Protein AF-A0A3C0FK14-F1 (afdb_monomer)

Secondary structure (DSSP, 8-state):
--SS----SHHHHHHHTTT--TTT-EEEE--STTHHHHHHHHHHHHHHTT--GGG-EEEE----HHIIIII----S-HHHHHHHHHHHHHHHHHH-TTEES-EEE-HHHHHTT--HHHHHHHHHHHHHHHHHHHHHTT-S-GGGHHHHHTT-EEEEEE-S-HHHHHHHHHHHHHHHHHIIIIIT----TTTT---EEEEE--

Nearest PDB structures (foldseek):
  6oxd-assembly1_A  TM=9.664E-01  e=2.788E-15  Mycobacterium tuberculosis
  4r3u-assembly2_B-3  TM=9.678E-01  e=8.050E-15  Aquincola tertiaricarbonis
  2req-assembly2_C  TM=9.388E-01  e=3.486E-15  Propionibacterium freudenreichii subsp. shermanii
  2xiq-assembly1_A  TM=9.680E-01  e=1.406E-14  Homo sapiens
  8dyl-assembly1_B  TM=9.651E-01  e=1.572E-14  Homo sapiens

Solvent-accessible surface area (backbone atoms only — not comparable to full-atom values): 11005 Å² total; per-residue (Å²): 97,91,91,49,86,73,70,89,50,59,68,44,50,41,62,75,45,60,96,53,65,54,61,80,39,75,48,76,41,97,35,36,64,59,27,68,58,53,51,50,38,53,50,54,42,31,48,74,72,70,35,58,56,63,54,31,32,31,33,33,26,36,44,56,73,52,19,80,75,54,72,68,64,64,83,66,62,71,68,67,46,52,49,51,45,30,51,40,39,43,47,26,58,75,53,19,63,54,35,19,49,29,28,41,53,26,34,55,38,40,77,67,67,40,50,72,66,52,26,52,50,54,35,54,49,50,52,47,57,49,50,51,48,36,59,75,62,63,72,50,58,77,93,51,45,50,61,55,54,46,28,49,34,34,31,37,60,39,61,89,53,58,70,61,44,53,50,44,56,52,49,51,41,55,49,42,35,48,48,35,37,71,76,65,62,44,80,58,65,79,36,35,54,72,46,69,50,77,45,70,69,129

Mean predicted aligned error: 2.92 Å

pLDDT: mean 95.89, std 4.61, range [58.53, 98.75]

Structure (mmCIF, N/CA/C/O backbone):
data_AF-A0A3C0FK14-F1
#
_entry.id   AF-A0A3C0FK14-F1
#
loop_
_atom_site.group_PDB
_atom_site.id
_atom_site.type_symbol
_atom_site.label_atom_id
_atom_site.label_alt_id
_atom_site.label_comp_id
_atom_site.label_asym_id
_atom_site.label_entity_id
_atom_site.label_seq_id
_atom_site.pdbx_PDB_ins_code
_atom_site.Cartn_x
_atom_site.Cartn_y
_atom_site.Cartn_z
_atom_site.occupancy
_atom_site.B_iso_or_equiv
_atom_site.auth_seq_id
_atom_site.auth_comp_id
_atom_site.auth_asym_id
_atom_site.auth_atom_id
_atom_site.pdbx_PDB_model_num
ATOM 1 N N . GLY A 1 1 ? 12.270 14.047 12.671 1.00 70.06 1 GLY A N 1
ATOM 2 C CA . GLY A 1 1 ? 12.798 15.417 12.818 1.00 70.06 1 GLY A CA 1
ATOM 3 C C . GLY A 1 1 ? 13.343 16.016 11.528 1.00 70.06 1 GLY A C 1
ATOM 4 O O . GLY A 1 1 ? 12.948 17.118 11.199 1.00 70.06 1 GLY A O 1
ATOM 5 N N . LYS A 1 2 ? 14.270 15.354 10.813 1.00 89.00 2 LYS A N 1
ATOM 6 C CA . LYS A 1 2 ? 14.946 15.947 9.633 1.00 89.00 2 LYS A CA 1
ATOM 7 C C . LYS A 1 2 ? 14.239 15.719 8.291 1.00 89.00 2 LYS A C 1
ATOM 9 O O . LYS A 1 2 ? 14.244 16.599 7.449 1.00 89.00 2 LYS A O 1
ATOM 14 N N . VAL A 1 3 ? 13.651 14.537 8.104 1.00 90.19 3 VAL A N 1
ATOM 15 C CA . VAL A 1 3 ? 13.009 14.100 6.843 1.00 90.19 3 VAL A CA 1
ATOM 16 C C . VAL A 1 3 ? 11.531 13.738 7.042 1.00 90.19 3 VAL A C 1
ATOM 18 O O . VAL A 1 3 ? 10.946 12.999 6.260 1.00 90.19 3 VAL A O 1
ATOM 21 N N . GLY A 1 4 ? 10.940 14.204 8.145 1.00 93.62 4 GLY A N 1
ATOM 22 C CA . GLY A 1 4 ? 9.573 13.881 8.550 1.00 93.62 4 GLY A CA 1
ATOM 23 C C . GLY A 1 4 ? 9.338 14.075 10.047 1.00 93.62 4 GLY A C 1
ATOM 24 O O . GLY A 1 4 ? 10.277 14.347 10.811 1.00 93.62 4 GLY A O 1
ATOM 25 N N . VAL A 1 5 ? 8.085 13.918 10.468 1.00 95.50 5 VAL A N 1
ATOM 26 C CA . VAL A 1 5 ? 7.649 14.047 11.867 1.00 95.50 5 VAL A CA 1
ATOM 27 C C . VAL A 1 5 ? 8.144 12.841 12.682 1.00 95.50 5 VAL A C 1
ATOM 29 O O . VAL A 1 5 ? 7.971 11.706 12.241 1.00 95.50 5 VAL A O 1
ATOM 32 N N . PRO A 1 6 ? 8.809 13.038 13.837 1.00 95.75 6 PRO A N 1
ATOM 33 C CA . PRO A 1 6 ? 9.133 11.935 14.739 1.00 95.75 6 PRO A CA 1
ATOM 34 C C . PRO A 1 6 ? 7.873 11.477 15.490 1.00 95.75 6 PRO A C 1
ATOM 36 O O . PRO A 1 6 ? 7.194 12.298 16.095 1.00 95.75 6 PRO A O 1
ATOM 39 N N . VAL A 1 7 ? 7.582 10.176 15.468 1.00 97.75 7 VAL A N 1
ATOM 40 C CA . VAL A 1 7 ? 6.500 9.560 16.251 1.00 97.75 7 VAL A CA 1
ATOM 41 C C . VAL A 1 7 ? 7.084 8.359 16.985 1.00 97.75 7 VAL A C 1
ATOM 43 O O . VAL A 1 7 ? 7.469 7.379 16.350 1.00 97.75 7 VAL A O 1
ATOM 46 N N . SER A 1 8 ? 7.188 8.459 18.308 1.00 96.62 8 SER A N 1
ATOM 47 C CA . SER A 1 8 ? 7.854 7.481 19.181 1.00 96.62 8 SER A CA 1
ATOM 48 C C . SER A 1 8 ? 6.868 6.735 20.081 1.00 96.62 8 SER A C 1
ATOM 50 O O . SER A 1 8 ? 7.137 5.614 20.504 1.00 96.62 8 SER A O 1
ATOM 52 N N . HIS A 1 9 ? 5.719 7.342 20.376 1.00 97.75 9 HIS A N 1
ATOM 53 C CA . HIS A 1 9 ? 4.666 6.766 21.212 1.00 97.75 9 HIS A CA 1
ATOM 54 C C . HIS A 1 9 ? 3.300 7.399 20.913 1.00 97.75 9 HIS A C 1
ATOM 56 O O . HIS A 1 9 ? 3.195 8.369 20.161 1.00 97.75 9 HIS A O 1
ATOM 62 N N . LEU A 1 10 ? 2.244 6.912 21.575 1.00 98.44 10 LEU A N 1
ATOM 63 C CA . LEU A 1 10 ? 0.875 7.407 21.397 1.00 98.44 10 LEU A CA 1
ATOM 64 C C . LEU A 1 10 ? 0.736 8.925 21.604 1.00 98.44 10 LEU A C 1
ATOM 66 O O . LEU A 1 10 ? 0.029 9.563 20.837 1.00 98.44 10 LEU A O 1
ATOM 70 N N . GLY A 1 11 ? 1.436 9.515 22.581 1.00 98.50 11 GLY A N 1
ATOM 71 C CA . GLY A 1 11 ? 1.394 10.965 22.828 1.00 98.50 11 GLY A CA 1
ATOM 72 C C . GLY A 1 11 ? 1.833 11.829 21.635 1.00 98.50 11 GLY A C 1
ATOM 73 O O . GLY A 1 11 ? 1.242 12.881 21.401 1.00 98.50 11 GLY A O 1
ATOM 74 N N . ASP A 1 12 ? 2.789 11.362 20.824 1.00 98.38 12 ASP A N 1
ATOM 75 C CA . ASP A 1 12 ? 3.227 12.079 19.621 1.00 98.38 12 ASP A CA 1
ATOM 76 C C . ASP A 1 12 ? 2.140 12.014 18.548 1.00 98.38 12 ASP A C 1
ATOM 78 O O . ASP A 1 12 ? 1.834 13.014 17.907 1.00 98.38 12 ASP A O 1
ATOM 82 N N . MET A 1 13 ? 1.504 10.846 18.397 1.00 98.44 13 MET A N 1
ATOM 83 C CA . MET A 1 13 ? 0.387 10.668 17.470 1.00 98.44 13 MET A CA 1
ATOM 84 C C . MET A 1 13 ? -0.832 11.500 17.891 1.00 98.44 13 MET A C 1
ATOM 86 O O . MET A 1 13 ? -1.488 12.097 17.045 1.00 98.44 13 MET A O 1
ATOM 90 N N . MET A 1 14 ? -1.115 11.578 19.197 1.00 98.31 14 MET A N 1
ATOM 91 C CA . MET A 1 14 ? -2.167 12.442 19.739 1.00 98.31 14 MET A CA 1
ATOM 92 C C . MET A 1 14 ? -1.878 13.912 19.441 1.00 98.31 14 MET A C 1
ATOM 94 O O . MET A 1 14 ? -2.775 14.619 19.006 1.00 98.31 14 MET A O 1
ATOM 98 N N . THR A 1 15 ? -0.630 14.351 19.623 1.00 98.25 15 THR A N 1
ATOM 99 C CA . THR A 1 15 ? -0.213 15.727 19.314 1.00 98.25 15 THR A CA 1
ATOM 100 C C . THR A 1 15 ? -0.334 16.023 17.818 1.00 98.25 15 THR A C 1
ATOM 102 O O . THR A 1 15 ? -0.794 17.094 17.439 1.00 98.25 15 THR A O 1
ATOM 105 N N . LEU A 1 16 ? 0.039 15.069 16.956 1.00 97.62 16 LEU A N 1
ATOM 106 C CA . LEU A 1 16 ? -0.045 15.216 15.501 1.00 97.62 16 LEU A CA 1
ATOM 107 C C . LEU A 1 16 ? -1.486 15.406 15.002 1.00 97.62 16 LEU A C 1
ATOM 109 O O . LEU A 1 16 ? -1.696 16.115 14.021 1.00 97.62 16 LEU A O 1
ATOM 113 N N . PHE A 1 17 ? -2.457 14.772 15.662 1.00 97.62 17 PHE A N 1
ATOM 114 C CA . PHE A 1 17 ? -3.871 14.795 15.276 1.00 97.62 17 PHE A CA 1
ATOM 115 C C . PHE A 1 17 ? -4.762 15.599 16.232 1.00 97.62 17 PHE A C 1
ATOM 117 O O . PHE A 1 17 ? -5.987 15.463 16.192 1.00 97.62 17 PHE A O 1
ATOM 124 N N . ASP A 1 18 ? -4.174 16.446 17.079 1.00 97.69 18 ASP A N 1
ATOM 125 C CA . ASP A 1 18 ? -4.941 17.327 17.956 1.00 97.69 18 ASP A CA 1
ATOM 126 C C . ASP A 1 18 ? -5.788 18.306 17.127 1.00 97.69 18 ASP A C 1
ATOM 128 O O . ASP A 1 18 ? -5.315 18.918 16.169 1.00 97.69 18 ASP A O 1
ATOM 132 N N . GLY A 1 19 ? -7.077 18.399 17.454 1.00 96.12 19 GLY A N 1
ATOM 133 C CA . GLY A 1 19 ? -8.055 19.190 16.700 1.00 96.12 19 GLY A CA 1
ATOM 134 C C . GLY A 1 19 ? -8.399 18.679 15.290 1.00 96.12 19 GLY A C 1
ATOM 135 O O . GLY A 1 19 ? -9.186 19.331 14.603 1.00 96.12 19 GLY A O 1
ATOM 136 N N . ILE A 1 20 ? -7.863 17.535 14.844 1.00 97.06 20 ILE A N 1
ATOM 137 C CA . ILE A 1 20 ? -8.164 16.955 13.526 1.00 97.06 20 ILE A CA 1
ATOM 138 C C . ILE A 1 20 ? -9.210 15.835 13.675 1.00 97.06 20 ILE A C 1
ATOM 140 O O . ILE A 1 20 ? -8.912 14.818 14.307 1.00 97.06 20 ILE A O 1
ATOM 144 N N . PRO A 1 21 ? -10.413 15.971 13.079 1.00 95.38 21 PRO A N 1
ATOM 145 C CA . PRO A 1 21 ? -11.475 14.971 13.190 1.00 95.38 21 PRO A CA 1
ATOM 146 C C . PRO A 1 21 ? -11.206 13.763 12.277 1.00 95.38 21 PRO A C 1
ATOM 148 O O . PRO A 1 21 ? -11.471 13.805 11.074 1.00 95.38 21 PRO A O 1
ATOM 151 N N . LEU A 1 22 ? -10.662 12.676 12.835 1.00 96.50 22 LEU A N 1
ATOM 152 C CA . LEU A 1 22 ? -10.204 11.513 12.057 1.00 96.50 22 LEU A CA 1
ATOM 153 C C . LEU A 1 22 ? -11.317 10.746 11.322 1.00 96.50 22 LEU A C 1
ATOM 155 O O . LEU A 1 22 ? -11.034 10.046 10.350 1.00 96.50 22 LEU A O 1
ATOM 159 N N . ASP A 1 23 ? -12.574 10.889 11.738 1.00 94.38 23 ASP A N 1
ATOM 160 C CA . ASP A 1 23 ? -13.747 10.308 11.076 1.00 94.38 23 ASP A CA 1
ATOM 161 C C . ASP A 1 23 ? -14.094 10.979 9.732 1.00 94.38 23 ASP A C 1
ATOM 163 O O . ASP A 1 23 ? -14.776 10.381 8.896 1.00 94.38 23 ASP A O 1
ATOM 167 N N . GLN A 1 24 ? -13.596 12.197 9.510 1.00 94.94 24 GLN A N 1
ATOM 168 C CA . GLN A 1 24 ? -13.804 12.991 8.295 1.00 94.94 24 GLN A CA 1
ATOM 169 C C . GLN A 1 24 ? -12.578 13.007 7.375 1.00 94.94 24 GLN A C 1
ATOM 171 O O . GLN A 1 24 ? -12.648 13.523 6.258 1.00 94.94 24 GLN A O 1
ATOM 176 N N . MET A 1 25 ? -11.450 12.455 7.826 1.00 94.50 25 MET A N 1
ATOM 177 C CA . MET A 1 25 ? -10.190 12.493 7.091 1.00 94.50 25 MET A CA 1
ATOM 178 C C . MET A 1 25 ? -9.979 11.256 6.216 1.00 94.50 25 MET A C 1
ATOM 180 O O . MET A 1 25 ? -10.418 10.148 6.523 1.00 94.50 25 MET A O 1
ATOM 184 N N . ASN A 1 26 ? -9.235 11.459 5.128 1.00 95.75 26 ASN A N 1
ATOM 185 C CA . ASN A 1 26 ? -8.622 10.389 4.350 1.00 95.75 26 ASN A CA 1
ATOM 186 C C . ASN A 1 26 ? -7.100 10.478 4.513 1.00 95.75 26 ASN A C 1
ATOM 188 O O . ASN A 1 26 ? -6.432 11.246 3.818 1.00 95.75 26 ASN A O 1
ATOM 192 N N . THR A 1 27 ? -6.565 9.732 5.476 1.00 96.62 27 THR A N 1
ATOM 193 C CA . THR A 1 27 ? -5.170 9.878 5.909 1.00 96.62 27 THR A CA 1
ATOM 194 C C . THR A 1 27 ? -4.241 8.985 5.096 1.00 96.62 27 THR A C 1
ATOM 196 O O . THR A 1 27 ? -4.403 7.769 5.068 1.00 96.62 27 THR A O 1
ATOM 199 N N . SER A 1 28 ? -3.208 9.563 4.487 1.00 96.50 28 SER A N 1
ATOM 200 C CA . SER A 1 28 ? -2.135 8.803 3.836 1.00 96.50 28 SER A CA 1
ATOM 201 C C . SER A 1 28 ? -0.880 8.799 4.707 1.00 96.50 28 SER A C 1
ATOM 203 O O . SER A 1 28 ? -0.390 9.858 5.095 1.00 96.50 28 SER A O 1
ATOM 205 N N . MET A 1 29 ? -0.344 7.615 5.005 1.00 97.00 29 MET A N 1
ATOM 206 C CA . MET A 1 29 ? 0.908 7.438 5.738 1.00 97.00 29 MET A CA 1
ATOM 207 C C . MET A 1 29 ? 1.957 6.774 4.842 1.00 97.00 29 MET A C 1
ATOM 209 O O . MET A 1 29 ? 1.902 5.569 4.573 1.00 97.00 29 MET A O 1
ATOM 213 N N . THR A 1 30 ? 2.959 7.554 4.421 1.00 95.56 30 THR A N 1
ATOM 214 C CA . THR A 1 30 ? 4.164 7.074 3.718 1.00 95.56 30 THR A CA 1
ATOM 215 C C . THR A 1 30 ? 5.088 6.349 4.698 1.00 95.56 30 THR A C 1
ATOM 217 O O . THR A 1 30 ? 6.156 6.835 5.070 1.00 95.56 30 THR A O 1
ATOM 220 N N . ILE A 1 31 ? 4.643 5.184 5.163 1.00 96.62 31 ILE A N 1
ATOM 221 C CA . ILE A 1 31 ? 5.332 4.370 6.157 1.00 96.62 31 ILE A CA 1
ATOM 222 C C . ILE A 1 31 ? 5.366 2.905 5.716 1.00 96.62 31 ILE A C 1
ATOM 224 O O . ILE A 1 31 ? 4.375 2.390 5.200 1.00 96.62 31 ILE A O 1
ATOM 228 N N . ASN A 1 32 ? 6.516 2.251 5.904 1.00 97.31 32 ASN A N 1
ATOM 229 C CA . ASN A 1 32 ? 6.758 0.873 5.473 1.00 97.31 32 ASN A CA 1
ATOM 230 C C . ASN A 1 32 ? 7.091 -0.022 6.671 1.00 97.31 32 ASN A C 1
ATOM 232 O O . ASN A 1 32 ? 6.170 -0.539 7.288 1.00 97.31 32 ASN A O 1
ATOM 236 N N . ALA A 1 33 ? 8.360 -0.192 7.062 1.00 96.69 33 ALA A N 1
ATOM 237 C CA . ALA A 1 33 ? 8.723 -1.168 8.103 1.00 96.69 33 ALA A CA 1
ATOM 238 C C . ALA A 1 33 ? 7.959 -1.037 9.439 1.00 96.69 33 ALA A C 1
ATOM 240 O O . ALA A 1 33 ? 7.555 -2.067 9.976 1.00 96.69 33 ALA A O 1
ATOM 241 N N . PRO A 1 34 ? 7.669 0.175 9.954 1.00 96.94 34 PRO A N 1
ATOM 242 C CA . PRO A 1 34 ? 6.847 0.334 11.150 1.00 96.94 34 PRO A CA 1
ATOM 243 C C . PRO A 1 34 ? 5.357 0.595 10.843 1.00 96.94 34 PRO A C 1
ATOM 245 O O . PRO A 1 34 ? 4.650 1.123 11.698 1.00 96.94 34 PRO A O 1
ATOM 248 N N . ALA A 1 35 ? 4.852 0.259 9.648 1.00 97.88 35 ALA A N 1
ATOM 249 C CA . ALA A 1 35 ? 3.480 0.572 9.233 1.00 97.88 35 ALA A CA 1
ATOM 250 C C . ALA A 1 35 ? 2.419 -0.019 10.164 1.00 97.88 35 ALA A C 1
ATOM 252 O O . ALA A 1 35 ? 1.520 0.705 10.581 1.00 97.88 35 ALA A O 1
ATOM 253 N N . ALA A 1 36 ? 2.552 -1.295 10.542 1.00 97.75 36 ALA A N 1
ATOM 254 C CA . ALA A 1 36 ? 1.631 -1.940 11.479 1.00 97.75 36 ALA A CA 1
ATOM 255 C C . ALA A 1 36 ? 1.573 -1.195 12.825 1.00 97.75 36 ALA A C 1
ATOM 257 O O . ALA A 1 36 ? 0.498 -0.961 13.378 1.00 97.75 36 ALA A O 1
ATOM 258 N N . TRP A 1 37 ? 2.732 -0.758 13.321 1.00 98.00 37 TRP A N 1
ATOM 259 C CA . TRP A 1 37 ? 2.827 -0.019 14.573 1.00 98.00 37 TRP A CA 1
ATOM 260 C C . TRP A 1 37 ? 2.230 1.389 14.461 1.00 98.00 37 TRP A C 1
ATOM 262 O O . TRP A 1 37 ? 1.385 1.744 15.281 1.00 98.00 37 TRP A O 1
ATOM 272 N N . LEU A 1 38 ? 2.571 2.171 13.430 1.00 98.38 38 LEU A N 1
ATOM 273 C CA . LEU A 1 38 ? 1.989 3.510 13.267 1.00 98.38 38 LEU A CA 1
ATOM 274 C C . LEU A 1 38 ? 0.486 3.470 12.996 1.00 98.38 38 LEU A C 1
ATOM 276 O O . LEU A 1 38 ? -0.236 4.318 13.517 1.00 98.38 38 LEU A O 1
ATOM 280 N N . LEU A 1 39 ? -0.005 2.469 12.262 1.00 98.56 39 LEU A N 1
ATOM 281 C CA . LEU A 1 39 ? -1.440 2.260 12.098 1.00 98.56 39 LEU A CA 1
ATOM 282 C C . LEU A 1 39 ? -2.122 1.956 13.438 1.00 98.56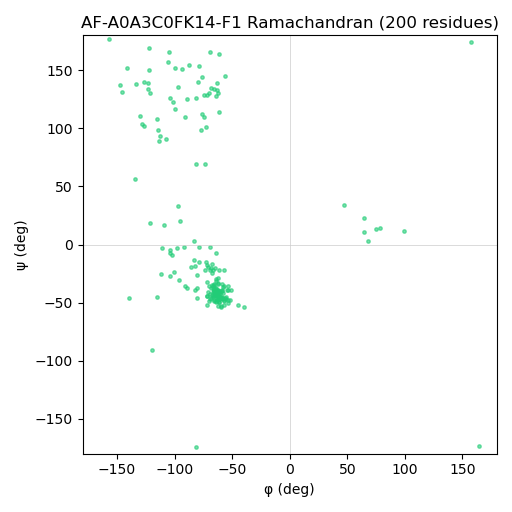 39 LEU A C 1
ATOM 284 O O . LEU A 1 39 ? -3.187 2.505 13.709 1.00 98.56 39 LEU A O 1
ATOM 288 N N . SER A 1 40 ? -1.495 1.158 14.310 1.00 98.50 40 SER A N 1
ATOM 289 C CA . SER A 1 40 ? -2.030 0.890 15.652 1.00 98.50 40 SER A CA 1
ATOM 290 C C . SER A 1 40 ? -2.125 2.159 16.510 1.00 98.50 40 SER A C 1
ATOM 292 O O . SER A 1 40 ? -3.134 2.374 17.179 1.00 98.50 40 SER A O 1
ATOM 294 N N . LEU A 1 41 ? -1.123 3.045 16.434 1.00 98.69 41 LEU A N 1
ATOM 295 C CA . LEU A 1 41 ? -1.150 4.331 17.133 1.00 98.69 41 LEU A CA 1
ATOM 296 C C . LEU A 1 41 ? -2.228 5.254 16.559 1.00 98.69 41 LEU A C 1
ATOM 298 O O . LEU A 1 41 ? -2.959 5.874 17.325 1.00 98.69 41 LEU A O 1
ATOM 302 N N . TYR A 1 42 ? -2.349 5.324 15.231 1.00 98.50 42 TYR A N 1
ATOM 303 C CA . TYR A 1 42 ? -3.374 6.119 14.553 1.00 98.50 42 TYR A CA 1
ATOM 304 C C . TYR A 1 42 ? -4.786 5.687 14.975 1.00 98.50 42 TYR A C 1
ATOM 306 O O . TYR A 1 42 ? -5.611 6.522 15.342 1.00 98.50 42 TYR A O 1
ATOM 314 N N . ILE A 1 43 ? -5.043 4.376 15.008 1.00 98.50 43 ILE A N 1
ATOM 315 C CA . ILE A 1 43 ? -6.324 3.819 15.458 1.00 98.50 43 ILE A CA 1
ATOM 316 C C . ILE A 1 43 ? -6.575 4.137 16.935 1.00 98.50 43 ILE A C 1
ATOM 318 O O . ILE A 1 43 ? -7.673 4.559 17.280 1.00 98.50 43 ILE A O 1
ATOM 322 N N . ALA A 1 44 ? -5.569 4.007 17.804 1.00 98.44 44 ALA A N 1
ATOM 323 C CA . ALA A 1 44 ? -5.720 4.336 19.221 1.00 98.44 44 ALA A CA 1
ATOM 324 C C . ALA A 1 44 ? -6.051 5.825 19.454 1.00 98.44 44 ALA A C 1
ATOM 326 O O . ALA A 1 44 ? -6.794 6.156 20.379 1.00 98.44 44 ALA A O 1
ATOM 327 N N . VAL A 1 45 ? -5.531 6.734 18.617 1.00 98.44 45 VAL A N 1
ATOM 328 C CA . VAL A 1 45 ? -5.922 8.154 18.650 1.00 98.44 45 VAL A CA 1
ATOM 329 C C . VAL A 1 45 ? -7.366 8.335 18.197 1.00 98.44 45 VAL A C 1
ATOM 331 O O . VAL A 1 45 ? -8.124 9.012 18.887 1.00 98.44 45 VAL A O 1
ATOM 334 N N . ALA A 1 46 ? -7.772 7.693 17.101 1.00 98.06 46 ALA A N 1
ATOM 335 C CA . ALA A 1 46 ? -9.155 7.732 16.632 1.00 98.06 46 ALA A CA 1
ATOM 336 C C . ALA A 1 46 ? -10.143 7.258 17.709 1.00 98.06 46 ALA A C 1
ATOM 338 O O . ALA A 1 46 ? -11.125 7.941 17.992 1.00 98.06 46 ALA A O 1
ATOM 339 N N . GLU A 1 47 ? -9.850 6.145 18.379 1.00 97.94 47 GLU A N 1
ATOM 340 C CA . GLU A 1 47 ? -10.677 5.636 19.477 1.00 97.94 47 GLU A CA 1
ATOM 341 C C . GLU A 1 47 ? -10.761 6.622 20.646 1.00 97.94 47 GLU A C 1
ATOM 343 O O . GLU A 1 47 ? -11.843 6.841 21.190 1.00 97.94 47 GLU A O 1
ATOM 348 N N . LYS A 1 48 ? -9.646 7.274 21.007 1.00 97.69 48 LYS A N 1
ATOM 349 C CA . LYS A 1 48 ? -9.628 8.327 22.037 1.00 97.69 48 LYS A CA 1
ATOM 350 C C . LYS A 1 48 ? -10.445 9.560 21.652 1.00 97.69 48 LYS A C 1
ATOM 352 O O . LYS A 1 48 ? -10.986 10.208 22.541 1.00 97.69 48 LYS A O 1
ATOM 357 N N . GLN A 1 49 ? -10.552 9.866 20.360 1.00 96.44 49 GLN A N 1
ATOM 358 C CA . GLN A 1 49 ? -11.431 1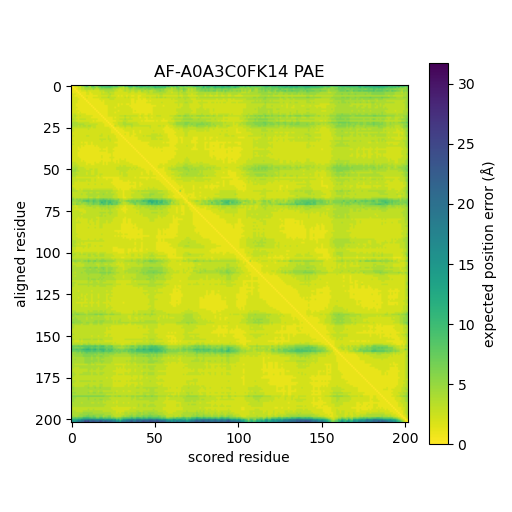0.914 19.833 1.00 96.44 49 GLN A CA 1
ATOM 359 C C . GLN A 1 49 ? -12.905 10.468 19.735 1.00 96.44 49 GLN A C 1
ATOM 361 O O . GLN A 1 49 ? -13.752 11.257 19.330 1.00 96.44 49 GLN A O 1
ATOM 366 N N . GLY A 1 50 ? -13.233 9.216 20.079 1.00 96.81 50 GLY A N 1
ATOM 367 C CA . GLY A 1 50 ? -14.582 8.658 19.935 1.00 96.81 50 GLY A CA 1
ATOM 368 C C . GLY A 1 50 ? -14.933 8.232 18.504 1.00 96.81 50 GLY A C 1
ATOM 369 O O . GLY A 1 50 ? -16.099 7.982 18.206 1.00 96.81 50 GLY A O 1
ATOM 370 N N . THR A 1 51 ? -13.943 8.133 17.613 1.00 96.62 51 THR A N 1
ATOM 371 C CA . THR A 1 51 ? -14.129 7.697 16.225 1.00 96.62 51 THR A CA 1
ATOM 372 C C . THR A 1 51 ? -14.180 6.173 16.139 1.00 96.62 51 THR A C 1
ATOM 374 O O . THR A 1 51 ? -13.265 5.474 16.578 1.00 96.62 51 THR A O 1
ATOM 377 N N . ALA A 1 52 ? -15.235 5.636 15.525 1.00 96.50 52 ALA A N 1
ATOM 378 C CA . ALA A 1 52 ? -15.348 4.206 15.264 1.00 96.50 52 ALA A CA 1
ATOM 379 C C . ALA A 1 52 ? -14.324 3.753 14.209 1.00 96.50 52 ALA A C 1
ATOM 381 O O . ALA A 1 52 ? -14.225 4.350 13.141 1.00 96.50 52 ALA A O 1
ATOM 382 N N . ARG A 1 53 ? -13.627 2.632 14.437 1.00 97.25 53 ARG A N 1
ATOM 383 C CA . ARG A 1 53 ? -12.634 2.094 13.480 1.00 97.25 53 ARG A CA 1
ATOM 384 C C . ARG A 1 53 ? -13.181 1.952 12.057 1.00 97.25 53 ARG A C 1
ATOM 386 O O . ARG A 1 53 ? -12.504 2.290 11.093 1.00 97.25 53 ARG A O 1
ATOM 393 N N . ALA A 1 54 ? -14.437 1.526 11.927 1.00 96.94 54 ALA A N 1
ATOM 394 C CA . ALA A 1 54 ? -15.086 1.318 10.636 1.00 96.94 54 ALA A CA 1
ATOM 395 C C . ALA A 1 54 ? -15.338 2.607 9.825 1.00 96.94 54 ALA A C 1
ATOM 397 O O . ALA A 1 54 ? -15.595 2.526 8.618 1.00 96.94 54 ALA A O 1
ATOM 398 N N . SER A 1 55 ? -15.285 3.791 10.451 1.00 96.38 55 SER A N 1
ATOM 399 C CA . SER A 1 55 ? -15.391 5.063 9.731 1.00 96.38 55 SER A CA 1
ATOM 400 C C . SER A 1 55 ? -14.050 5.556 9.194 1.00 96.38 55 SER A C 1
ATOM 402 O O . SER A 1 55 ? -14.073 6.330 8.240 1.00 96.38 55 SER A O 1
ATOM 404 N N . LEU A 1 56 ? -12.918 5.075 9.725 1.00 98.06 56 LEU A N 1
ATOM 405 C CA . LEU A 1 56 ? -11.584 5.513 9.318 1.00 98.06 56 LEU A CA 1
ATOM 406 C C . LEU A 1 56 ? -11.299 5.181 7.858 1.00 98.06 56 LEU A C 1
ATOM 408 O O . LEU A 1 56 ? -11.492 4.053 7.406 1.00 98.06 56 LEU A O 1
ATOM 412 N N . GLN A 1 57 ? -10.780 6.169 7.136 1.00 97.69 57 GLN A N 1
ATOM 413 C CA . GLN A 1 57 ? -10.394 6.053 5.735 1.00 97.69 57 GLN A CA 1
ATOM 414 C C . GLN A 1 57 ? -8.953 6.516 5.590 1.00 97.69 57 GLN A C 1
ATOM 416 O O . GLN A 1 57 ? -8.524 7.485 6.219 1.00 97.69 57 GLN A O 1
ATOM 421 N N . GLY A 1 58 ? -8.187 5.807 4.775 1.00 97.31 58 GLY A N 1
ATOM 422 C CA . GLY A 1 58 ? -6.781 6.121 4.621 1.00 97.31 58 GLY A CA 1
ATOM 423 C C . GLY A 1 58 ? -5.990 5.016 3.965 1.00 97.31 58 GLY A C 1
ATOM 424 O O . GLY A 1 58 ? -6.548 4.047 3.449 1.00 97.31 58 GLY A O 1
ATOM 425 N N . THR A 1 59 ? -4.678 5.205 3.937 1.00 98.25 59 THR A N 1
ATOM 426 C CA . THR A 1 59 ? -3.737 4.322 3.258 1.00 98.25 59 THR A CA 1
ATOM 427 C C . THR A 1 59 ? -2.424 4.264 4.024 1.00 98.25 59 THR A C 1
ATOM 429 O O . THR A 1 59 ? -1.836 5.296 4.345 1.00 98.25 59 THR A O 1
ATOM 432 N N . THR A 1 60 ? -1.925 3.059 4.269 1.00 97.88 60 THR A N 1
ATOM 433 C CA . THR A 1 60 ? -0.520 2.821 4.629 1.00 97.88 60 THR A CA 1
ATOM 434 C C . THR A 1 60 ? 0.241 2.425 3.373 1.00 97.88 60 THR A C 1
ATOM 436 O O . THR A 1 60 ? -0.254 1.596 2.612 1.00 97.88 60 THR A O 1
ATOM 439 N N . GLN A 1 61 ? 1.443 2.972 3.145 1.00 97.62 61 GLN A N 1
ATOM 440 C CA . GLN A 1 61 ? 2.259 2.504 2.018 1.00 97.62 61 GLN A CA 1
ATOM 441 C C . GLN A 1 61 ? 2.563 1.010 2.165 1.00 97.62 61 GLN A C 1
ATOM 443 O O . GLN A 1 61 ? 2.205 0.242 1.280 1.00 97.62 61 GLN A O 1
ATOM 448 N N . ASN A 1 62 ? 3.117 0.604 3.314 1.00 97.81 62 ASN A N 1
ATOM 449 C CA . ASN A 1 62 ? 3.270 -0.795 3.727 1.00 97.81 62 ASN A CA 1
ATOM 450 C C . ASN A 1 62 ? 3.849 -1.716 2.634 1.00 97.81 62 ASN A C 1
ATOM 452 O O . ASN A 1 62 ? 3.494 -2.886 2.533 1.00 97.81 62 ASN A O 1
ATOM 456 N N . ASP A 1 63 ? 4.739 -1.178 1.801 1.00 96.75 63 ASP A N 1
ATOM 457 C CA . ASP A 1 63 ? 5.391 -1.919 0.730 1.00 96.75 63 ASP A CA 1
ATOM 458 C C . ASP A 1 63 ? 6.840 -2.160 1.125 1.00 96.75 63 ASP A C 1
ATOM 460 O O . ASP A 1 63 ? 7.710 -1.317 0.905 1.00 96.75 63 ASP A O 1
ATOM 464 N N . ILE A 1 64 ? 7.090 -3.290 1.786 1.00 95.56 64 ILE A N 1
ATOM 465 C CA . ILE A 1 64 ? 8.440 -3.672 2.214 1.00 95.56 64 ILE A CA 1
ATOM 466 C C . ILE A 1 64 ? 9.237 -4.294 1.069 1.00 95.56 64 ILE A C 1
ATOM 468 O O . ILE A 1 64 ? 10.459 -4.188 1.063 1.00 95.56 64 ILE A O 1
ATOM 472 N N . ILE A 1 65 ? 8.578 -4.903 0.080 1.00 94.06 65 ILE A N 1
ATOM 473 C CA . ILE A 1 65 ? 9.274 -5.598 -1.010 1.00 94.06 65 ILE A CA 1
ATOM 474 C C . ILE A 1 65 ? 10.152 -4.603 -1.777 1.00 94.06 65 ILE A C 1
ATOM 476 O O . ILE A 1 65 ? 11.346 -4.852 -1.953 1.00 94.06 65 ILE A O 1
ATOM 480 N N . LYS A 1 66 ? 9.622 -3.418 -2.108 1.00 94.12 66 LYS A N 1
ATOM 481 C CA . LYS A 1 66 ? 10.422 -2.356 -2.741 1.00 94.12 66 LYS A CA 1
ATOM 482 C C . LYS A 1 66 ? 11.518 -1.772 -1.839 1.00 94.12 66 LYS A C 1
ATOM 484 O O . LYS A 1 66 ? 12.495 -1.231 -2.346 1.00 94.12 66 LYS A O 1
ATOM 489 N N . GLU A 1 67 ? 11.418 -1.890 -0.510 1.00 93.62 67 GLU A N 1
ATOM 490 C CA . GLU A 1 67 ? 12.471 -1.406 0.402 1.00 93.62 67 GLU A CA 1
ATOM 491 C C . GLU A 1 67 ? 13.773 -2.196 0.252 1.00 93.62 67 GLU A C 1
ATOM 493 O O . GLU A 1 67 ? 14.841 -1.602 0.365 1.00 93.62 67 GLU A O 1
ATOM 498 N N . TYR A 1 68 ? 13.708 -3.496 -0.048 1.00 92.94 68 TYR A N 1
ATOM 499 C CA . TYR A 1 68 ? 14.909 -4.296 -0.318 1.00 92.94 68 TYR A CA 1
ATOM 500 C C . TYR A 1 68 ? 15.538 -3.993 -1.683 1.00 92.94 68 TYR A C 1
ATOM 502 O O . TYR A 1 68 ? 16.717 -4.274 -1.881 1.00 92.94 68 TYR A O 1
ATOM 510 N N . LEU A 1 69 ? 14.757 -3.447 -2.621 1.00 87.94 69 LEU A N 1
ATOM 511 C CA . LEU A 1 69 ? 15.178 -3.227 -4.006 1.00 87.94 69 LEU A CA 1
ATOM 512 C C . LEU A 1 69 ? 15.688 -1.807 -4.273 1.00 87.94 69 LEU A C 1
ATOM 514 O O . LEU A 1 69 ? 16.536 -1.640 -5.144 1.00 87.94 69 LEU A O 1
ATOM 518 N N . SER A 1 70 ? 15.181 -0.790 -3.567 1.00 85.25 70 SER A N 1
ATOM 519 C CA . SER A 1 70 ? 15.515 0.611 -3.876 1.00 85.25 70 SER A CA 1
ATOM 520 C C . SER A 1 70 ? 15.750 1.516 -2.667 1.00 85.25 70 SER A C 1
ATOM 522 O O . SER A 1 70 ? 16.704 2.289 -2.666 1.00 85.25 70 SER A O 1
ATOM 524 N N . ARG A 1 71 ? 14.886 1.467 -1.645 1.00 85.12 71 ARG A N 1
ATOM 525 C CA . ARG A 1 71 ? 14.794 2.548 -0.639 1.00 85.12 71 ARG A CA 1
ATOM 526 C C . ARG A 1 71 ? 15.505 2.272 0.693 1.00 85.12 71 ARG A C 1
ATOM 528 O O . ARG A 1 71 ? 15.883 3.218 1.380 1.00 85.12 71 ARG A O 1
ATOM 535 N N . GLY A 1 72 ? 15.719 1.008 1.053 1.00 90.31 72 GLY A N 1
ATOM 536 C CA . GLY A 1 72 ? 16.589 0.606 2.162 1.00 90.31 72 GLY A CA 1
ATOM 537 C C . GLY A 1 72 ? 16.046 0.819 3.582 1.00 90.31 72 GLY A C 1
ATOM 538 O O . GLY A 1 72 ? 16.820 0.713 4.529 1.00 90.31 72 GLY A O 1
ATOM 539 N N . THR A 1 73 ? 14.751 1.102 3.784 1.00 93.88 73 THR A N 1
ATOM 540 C CA . THR A 1 73 ? 14.167 1.349 5.126 1.00 93.88 73 THR A CA 1
ATOM 541 C C . THR A 1 73 ? 13.485 0.120 5.747 1.00 93.88 73 THR A C 1
ATOM 543 O O . THR A 1 73 ? 12.490 0.236 6.464 1.00 93.88 73 THR A O 1
ATOM 546 N N . TYR A 1 74 ? 14.007 -1.078 5.473 1.00 95.50 74 TYR A N 1
ATOM 547 C CA . TYR A 1 74 ? 13.546 -2.330 6.082 1.00 95.50 74 TYR A CA 1
ATOM 548 C C . TYR A 1 74 ? 14.104 -2.523 7.505 1.00 95.50 74 TYR A C 1
ATOM 550 O O . TYR A 1 74 ? 15.165 -2.010 7.848 1.00 95.50 74 TYR A O 1
ATOM 558 N N . ILE A 1 75 ? 13.384 -3.285 8.337 1.00 97.06 75 ILE A N 1
ATOM 559 C CA . ILE A 1 75 ? 13.811 -3.648 9.706 1.00 97.06 75 ILE A CA 1
ATOM 560 C C . ILE A 1 75 ? 14.037 -5.160 9.819 1.00 97.06 75 ILE A C 1
ATOM 562 O O . ILE A 1 75 ? 15.045 -5.599 10.366 1.00 97.06 75 ILE A O 1
ATOM 566 N N . PHE A 1 76 ? 13.110 -5.963 9.292 1.00 97.12 76 PHE A N 1
ATOM 567 C CA . PHE A 1 76 ? 13.141 -7.423 9.390 1.00 97.12 76 PHE A CA 1
ATOM 568 C C . PHE A 1 76 ? 13.555 -8.074 8.057 1.00 97.12 76 PHE A C 1
ATOM 570 O O . PHE A 1 76 ? 13.535 -7.407 7.018 1.00 97.12 76 PHE A O 1
ATOM 577 N N . PRO A 1 77 ? 13.916 -9.372 8.054 1.00 97.31 77 PRO A N 1
ATOM 578 C CA . PRO A 1 77 ? 14.081 -10.147 6.824 1.00 97.31 77 PRO A CA 1
ATOM 579 C C . PRO A 1 77 ? 12.77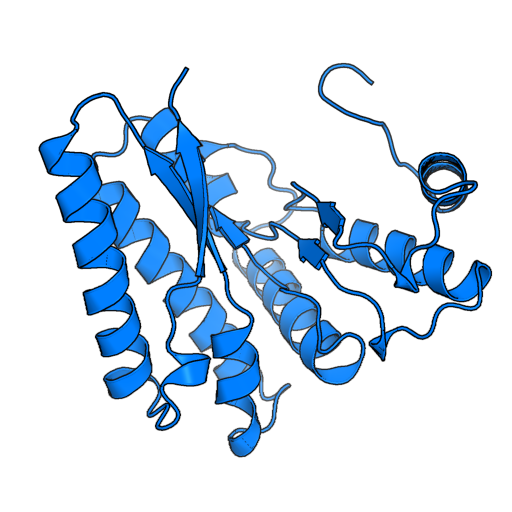9 -10.255 5.997 1.00 97.31 77 PRO A C 1
ATOM 581 O O . PRO A 1 77 ? 11.693 -10.056 6.546 1.00 97.31 77 PRO A O 1
ATOM 584 N N . PRO A 1 78 ? 12.849 -10.641 4.706 1.00 96.38 78 PRO A N 1
ATOM 585 C CA . PRO A 1 78 ? 11.688 -10.628 3.808 1.00 96.38 78 PRO A CA 1
ATOM 586 C C . PRO A 1 78 ? 10.463 -11.414 4.294 1.00 96.38 78 PRO A C 1
ATOM 588 O O . PRO A 1 78 ? 9.349 -10.899 4.252 1.00 96.38 78 PRO A O 1
ATOM 591 N N . ALA A 1 79 ? 10.648 -12.638 4.798 1.00 96.69 79 ALA A N 1
ATOM 592 C CA . ALA A 1 79 ? 9.537 -13.493 5.227 1.00 96.69 79 ALA A CA 1
ATOM 593 C C . ALA A 1 79 ? 8.707 -12.904 6.395 1.00 96.69 79 ALA A C 1
ATOM 595 O O . ALA A 1 79 ? 7.490 -12.769 6.241 1.00 96.69 79 ALA A O 1
ATOM 596 N N . PRO A 1 80 ? 9.297 -12.499 7.542 1.00 97.50 80 PRO A N 1
ATOM 597 C CA . PRO A 1 80 ? 8.526 -11.856 8.609 1.00 97.50 80 PRO A CA 1
ATOM 598 C C . PRO A 1 80 ? 7.928 -10.508 8.183 1.00 97.50 80 PRO A C 1
ATOM 600 O O . PRO A 1 80 ? 6.832 -10.167 8.622 1.00 97.50 80 PRO A O 1
ATOM 603 N N . SER A 1 81 ? 8.587 -9.761 7.293 1.00 97.69 81 SER A N 1
ATOM 604 C CA . SER A 1 81 ? 8.018 -8.532 6.734 1.00 97.69 81 SER A CA 1
ATOM 605 C C . SER A 1 81 ? 6.774 -8.783 5.878 1.00 97.69 81 SER A C 1
ATOM 607 O O . SER A 1 81 ? 5.780 -8.079 6.044 1.00 97.69 81 SER A O 1
ATOM 609 N N . LEU A 1 82 ? 6.780 -9.808 5.021 1.00 97.56 82 LEU A N 1
ATOM 610 C CA . LEU A 1 82 ? 5.606 -10.200 4.233 1.00 97.56 82 LEU A CA 1
ATOM 611 C C . LEU A 1 82 ? 4.452 -10.671 5.127 1.00 97.56 82 LEU A C 1
ATOM 613 O O . LEU A 1 82 ? 3.291 -10.334 4.878 1.00 97.56 82 LEU A O 1
ATOM 617 N N . LYS A 1 83 ? 4.770 -11.384 6.214 1.00 97.75 83 LYS A N 1
ATOM 618 C CA . LYS A 1 83 ? 3.777 -11.758 7.224 1.00 97.75 83 LYS A CA 1
ATOM 619 C C . LYS A 1 83 ? 3.109 -10.523 7.842 1.00 97.75 83 LYS A C 1
ATOM 621 O O . LYS A 1 83 ? 1.889 -10.487 7.936 1.00 97.75 83 LYS A O 1
ATOM 626 N N . LEU A 1 84 ? 3.876 -9.494 8.215 1.00 98.06 84 LEU A N 1
ATOM 627 C CA . LEU A 1 84 ? 3.313 -8.259 8.779 1.00 98.06 84 LEU A CA 1
ATOM 628 C C . LEU A 1 84 ? 2.408 -7.517 7.786 1.00 98.06 84 LEU A C 1
ATOM 630 O O . LEU A 1 84 ? 1.355 -7.024 8.182 1.00 98.06 84 LEU A O 1
ATOM 634 N N . ILE A 1 85 ? 2.779 -7.467 6.501 1.00 97.94 85 ILE A N 1
ATOM 635 C CA . ILE A 1 85 ? 1.914 -6.897 5.453 1.00 97.94 85 ILE A CA 1
ATOM 636 C C . ILE A 1 85 ? 0.586 -7.662 5.395 1.00 97.94 85 ILE A C 1
ATOM 638 O O . ILE A 1 85 ? -0.484 -7.051 5.387 1.00 97.94 85 ILE A O 1
ATOM 642 N N . THR A 1 86 ? 0.666 -8.993 5.419 1.00 98.19 86 THR A N 1
ATOM 643 C CA . THR A 1 86 ? -0.490 -9.895 5.392 1.00 98.19 86 THR A CA 1
ATOM 644 C C . THR A 1 86 ? -1.405 -9.690 6.602 1.00 98.19 86 THR A C 1
ATOM 646 O O . THR A 1 86 ? -2.616 -9.543 6.443 1.00 98.19 86 THR A O 1
ATOM 649 N N . ASP A 1 87 ? -0.834 -9.594 7.804 1.00 98.50 87 ASP A N 1
ATOM 650 C CA . ASP A 1 87 ? -1.588 -9.359 9.038 1.00 98.50 87 ASP A CA 1
ATOM 651 C C . ASP A 1 87 ? -2.283 -7.983 9.024 1.00 98.50 87 ASP A C 1
ATOM 653 O O . ASP A 1 87 ? -3.435 -7.868 9.441 1.00 98.50 87 ASP A O 1
ATOM 657 N N . VAL A 1 88 ? -1.628 -6.936 8.500 1.00 98.50 88 VAL A N 1
ATOM 658 C CA . VAL A 1 88 ? -2.246 -5.605 8.330 1.00 98.50 88 VAL A CA 1
ATOM 659 C C . VAL A 1 88 ? -3.400 -5.655 7.326 1.00 98.50 88 VAL A C 1
ATOM 661 O O . VAL A 1 88 ? -4.448 -5.051 7.569 1.00 98.50 88 VAL A O 1
ATOM 664 N N . ALA A 1 89 ? -3.248 -6.384 6.218 1.00 98.38 89 ALA A N 1
ATOM 665 C CA . ALA A 1 89 ? -4.317 -6.565 5.238 1.00 98.38 89 ALA A CA 1
ATOM 666 C C . ALA A 1 89 ? -5.533 -7.282 5.845 1.00 98.38 89 ALA A C 1
ATOM 668 O O . ALA A 1 89 ? -6.650 -6.779 5.737 1.00 98.38 89 ALA A O 1
ATOM 669 N N . ALA A 1 90 ? -5.320 -8.388 6.560 1.00 98.25 90 ALA A N 1
ATOM 670 C CA . ALA A 1 90 ? -6.391 -9.120 7.235 1.00 98.25 90 ALA A CA 1
ATOM 671 C C . ALA A 1 90 ? -7.057 -8.299 8.357 1.00 98.25 90 ALA A C 1
ATOM 673 O O . ALA A 1 90 ? -8.281 -8.292 8.497 1.00 98.25 90 ALA A O 1
ATOM 674 N N . PHE A 1 91 ? -6.267 -7.564 9.145 1.00 98.56 91 PHE A N 1
ATOM 675 C CA . PHE A 1 91 ? -6.783 -6.707 10.210 1.00 98.56 91 PHE A CA 1
ATOM 676 C C . PHE A 1 91 ? -7.647 -5.570 9.658 1.00 98.56 91 PHE A C 1
ATOM 678 O O . PHE A 1 91 ? -8.764 -5.359 10.125 1.00 98.56 91 PHE A O 1
ATOM 685 N N . THR A 1 92 ? -7.154 -4.840 8.656 1.00 98.44 92 THR A N 1
ATOM 686 C CA . THR A 1 92 ? -7.901 -3.719 8.063 1.00 98.44 92 THR A CA 1
ATOM 687 C C . THR A 1 92 ? -9.138 -4.196 7.316 1.00 98.44 92 THR A C 1
ATOM 689 O O . THR A 1 92 ? -10.171 -3.544 7.413 1.00 98.44 92 THR A O 1
ATOM 692 N N . TYR A 1 93 ? -9.083 -5.360 6.665 1.00 97.38 93 TYR A N 1
ATOM 693 C CA . TYR A 1 93 ? -10.261 -6.015 6.099 1.00 97.38 93 TYR A CA 1
ATOM 694 C C . TYR A 1 93 ? -1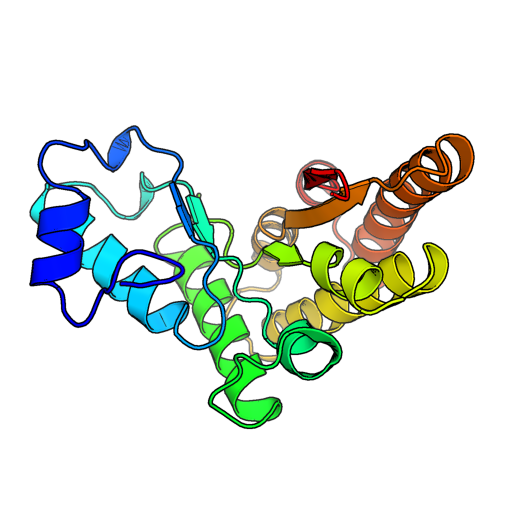1.393 -6.161 7.133 1.00 97.38 93 TYR A C 1
ATOM 696 O O . TYR A 1 93 ? -12.532 -5.783 6.853 1.00 97.38 93 TYR A O 1
ATOM 704 N N . ARG A 1 94 ? -11.073 -6.653 8.337 1.00 97.50 94 ARG A N 1
ATOM 705 C CA . ARG A 1 94 ? -12.058 -6.935 9.392 1.00 97.50 94 ARG A CA 1
ATOM 706 C C . ARG A 1 94 ? -12.482 -5.696 10.186 1.00 97.50 94 ARG A C 1
ATOM 708 O O . ARG A 1 94 ? -13.665 -5.498 10.436 1.00 97.50 94 ARG A O 1
ATOM 715 N N . GLU A 1 95 ? -11.522 -4.880 10.607 1.00 98.12 95 GLU A N 1
ATOM 716 C CA . GLU A 1 95 ? -11.727 -3.844 11.631 1.00 98.12 95 GLU A CA 1
ATOM 717 C C . GLU A 1 95 ? -11.813 -2.427 11.050 1.00 98.12 95 GLU A C 1
ATOM 719 O O . GLU A 1 95 ? -12.439 -1.544 11.637 1.00 98.12 95 GLU A O 1
ATOM 724 N N . VAL A 1 96 ? -11.171 -2.192 9.901 1.00 98.06 96 VAL A N 1
ATOM 725 C CA . VAL A 1 96 ? -11.018 -0.864 9.286 1.00 98.06 96 VAL A CA 1
ATOM 726 C C . VAL A 1 96 ? -11.322 -0.942 7.780 1.00 98.06 96 VAL A C 1
ATOM 728 O O . VAL A 1 96 ? -10.482 -0.583 6.954 1.00 98.06 96 VAL A O 1
ATOM 731 N N . PRO A 1 97 ? -12.512 -1.424 7.369 1.00 96.94 97 PRO A N 1
ATOM 732 C CA . PRO A 1 97 ? -12.786 -1.894 6.006 1.00 96.94 97 PRO A CA 1
ATOM 733 C C . PRO A 1 97 ? -12.695 -0.823 4.913 1.00 96.94 97 PRO A C 1
ATOM 735 O O . PRO A 1 97 ? -12.823 -1.153 3.732 1.00 96.94 97 PRO A O 1
ATOM 738 N N . LYS A 1 98 ? -12.531 0.459 5.268 1.00 97.00 98 LYS A N 1
ATOM 739 C CA . LYS A 1 98 ? -12.302 1.569 4.330 1.00 97.00 98 LYS A CA 1
ATOM 740 C C . LYS A 1 98 ? -10.824 1.958 4.181 1.00 97.00 98 LYS A C 1
ATOM 742 O O . LYS A 1 98 ? -10.518 2.810 3.348 1.00 97.00 98 LYS A O 1
ATOM 747 N N . TRP A 1 99 ? -9.925 1.328 4.931 1.00 98.31 99 TRP A N 1
ATOM 748 C CA . TRP A 1 99 ? -8.483 1.518 4.833 1.00 98.31 99 TRP A CA 1
ATOM 749 C C . TRP A 1 99 ? -7.898 0.721 3.663 1.00 98.31 99 TRP A C 1
ATOM 751 O O . TRP A 1 99 ? -8.288 -0.421 3.420 1.00 98.31 99 TRP A O 1
ATOM 761 N N . ASN A 1 100 ? -6.948 1.309 2.941 1.00 98.25 100 ASN A N 1
ATOM 762 C CA . ASN A 1 100 ? -6.120 0.601 1.972 1.00 98.25 100 ASN A CA 1
ATOM 763 C C . ASN A 1 100 ? -4.859 0.099 2.712 1.00 98.25 100 ASN A C 1
ATOM 765 O O . ASN A 1 100 ? -4.031 0.921 3.121 1.00 98.25 100 ASN A O 1
ATOM 769 N N . PRO A 1 101 ? -4.700 -1.220 2.942 1.00 97.31 101 PRO A N 1
ATOM 770 C CA . PRO A 1 101 ? -3.618 -1.754 3.775 1.00 97.31 101 PRO A CA 1
ATOM 771 C C . PRO A 1 101 ? -2.233 -1.582 3.168 1.00 97.31 101 PRO A C 1
ATOM 773 O O . PRO A 1 101 ? -1.237 -1.591 3.895 1.00 97.31 101 PRO A O 1
ATOM 776 N N . MET A 1 102 ? -2.174 -1.462 1.847 1.00 96.88 102 MET A N 1
ATOM 777 C CA . MET A 1 102 ? -0.942 -1.368 1.094 1.00 96.88 102 MET A CA 1
ATOM 778 C C . MET A 1 102 ? -1.146 -0.482 -0.127 1.00 96.88 102 MET A C 1
ATOM 780 O O . MET A 1 102 ? -2.139 -0.608 -0.851 1.00 96.88 102 MET A O 1
ATOM 784 N N . ASN A 1 103 ? -0.154 0.370 -0.356 1.00 96.62 103 ASN A N 1
ATOM 785 C CA . ASN A 1 103 ? 0.020 1.125 -1.576 1.00 96.62 103 ASN A CA 1
ATOM 786 C C . ASN A 1 103 ? 1.305 0.654 -2.264 1.00 96.62 103 ASN A C 1
ATOM 788 O O . ASN A 1 103 ? 2.398 1.069 -1.873 1.00 96.62 103 ASN A O 1
ATOM 792 N N . VAL A 1 104 ? 1.167 -0.229 -3.254 1.00 97.62 104 VAL A N 1
ATOM 793 C CA . VAL A 1 104 ? 2.279 -0.816 -4.014 1.00 97.62 104 VAL A CA 1
ATOM 794 C C . VAL A 1 104 ? 3.027 0.304 -4.726 1.00 97.62 104 VAL A C 1
ATOM 796 O O . VAL A 1 104 ? 2.476 0.989 -5.587 1.00 97.62 104 VAL A O 1
ATOM 799 N N . CYS A 1 105 ? 4.270 0.537 -4.332 1.00 95.00 105 CYS A N 1
ATOM 800 C CA . CYS A 1 105 ? 4.941 1.805 -4.559 1.00 95.00 105 CYS A CA 1
ATOM 801 C C . CYS A 1 105 ? 6.113 1.646 -5.522 1.00 95.00 105 CYS A C 1
ATOM 803 O O . CYS A 1 105 ? 7.262 1.435 -5.125 1.00 95.00 105 CYS A O 1
ATOM 805 N N . SER A 1 106 ? 5.800 1.793 -6.805 1.00 91.50 106 SER A N 1
ATOM 806 C CA . SER A 1 106 ? 6.744 1.643 -7.905 1.00 91.50 106 SER A CA 1
ATOM 807 C C . SER A 1 106 ? 7.583 2.897 -8.150 1.00 91.50 106 SER A C 1
ATOM 809 O O . SER A 1 106 ? 8.675 2.792 -8.704 1.00 91.50 106 SER A O 1
ATOM 811 N N . TYR A 1 107 ? 7.138 4.059 -7.652 1.00 91.56 107 TYR A N 1
ATOM 812 C CA . TYR A 1 107 ? 7.847 5.341 -7.755 1.00 91.56 107 TYR A CA 1
ATOM 813 C C . TYR A 1 107 ? 9.350 5.235 -7.445 1.00 91.56 107 TYR A C 1
ATOM 815 O O . TYR A 1 107 ? 10.189 5.585 -8.273 1.00 91.56 107 TYR A O 1
ATOM 823 N N . HIS A 1 108 ? 9.695 4.653 -6.294 1.00 91.81 108 HIS A N 1
ATOM 824 C CA . HIS A 1 108 ? 11.086 4.529 -5.848 1.00 91.81 108 HIS A CA 1
ATOM 825 C C . HIS A 1 108 ? 11.929 3.575 -6.703 1.00 91.81 108 HIS A C 1
ATOM 827 O O . HIS A 1 108 ? 13.152 3.622 -6.634 1.00 91.81 108 HIS A O 1
ATOM 833 N N . LEU A 1 109 ? 11.302 2.665 -7.454 1.00 91.44 109 LEU A N 1
ATOM 834 C CA . LEU A 1 109 ? 12.026 1.770 -8.355 1.00 91.44 109 LEU A CA 1
ATOM 835 C C . LEU A 1 109 ? 12.550 2.560 -9.554 1.00 91.44 109 LEU A C 1
ATOM 837 O O . LEU A 1 109 ? 13.718 2.414 -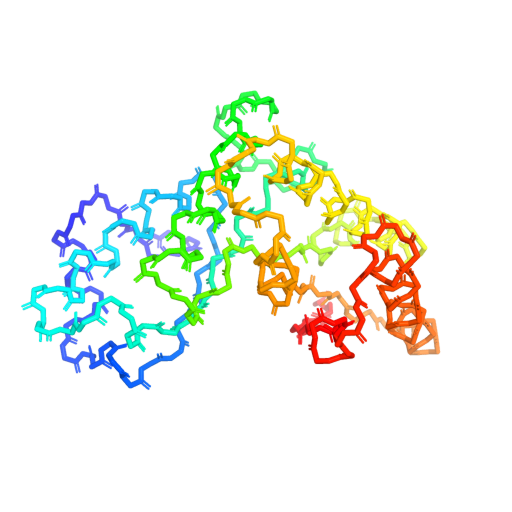9.904 1.00 91.44 109 LEU A O 1
ATOM 841 N N . GLN A 1 110 ? 11.722 3.432 -10.139 1.00 89.06 110 GLN A N 1
ATOM 842 C CA . GLN A 1 110 ? 12.159 4.296 -11.238 1.00 89.06 110 GLN A CA 1
ATOM 843 C C . GLN A 1 110 ? 13.203 5.319 -10.761 1.00 89.06 110 GLN A C 1
ATOM 845 O O . GLN A 1 110 ? 14.197 5.521 -11.453 1.00 89.06 110 GLN A O 1
ATOM 850 N N . GLU A 1 111 ? 13.068 5.855 -9.543 1.00 87.38 111 GLU A N 1
ATOM 851 C CA . GLU A 1 111 ? 14.102 6.714 -8.932 1.00 87.38 111 GLU A CA 1
ATOM 852 C C . GLU A 1 111 ? 15.438 5.993 -8.710 1.00 87.38 111 GLU A C 1
ATOM 854 O O . GLU A 1 111 ? 16.500 6.607 -8.768 1.00 87.38 111 GLU A O 1
ATOM 859 N N . ALA A 1 112 ? 15.407 4.674 -8.504 1.00 90.56 112 ALA A N 1
ATOM 860 C CA . ALA A 1 112 ? 16.604 3.838 -8.439 1.00 90.56 112 ALA A CA 1
ATOM 861 C C . ALA A 1 112 ? 17.130 3.408 -9.825 1.00 90.56 112 ALA A C 1
ATOM 863 O O . ALA A 1 112 ? 18.100 2.655 -9.904 1.00 90.56 112 ALA A O 1
ATOM 864 N N . GLY A 1 113 ? 16.513 3.878 -10.915 1.00 91.12 113 GLY A N 1
ATOM 865 C CA . GLY A 1 113 ? 16.939 3.622 -12.291 1.00 91.12 113 GLY A CA 1
ATOM 866 C C . GLY A 1 113 ? 16.178 2.514 -13.021 1.00 91.12 113 GLY A C 1
ATOM 867 O O . GLY A 1 113 ? 16.620 2.100 -14.093 1.00 91.12 113 GLY A O 1
ATOM 868 N N . ALA A 1 114 ? 15.053 2.023 -12.488 1.00 93.50 114 ALA A N 1
ATOM 869 C CA . ALA A 1 114 ? 14.218 1.065 -13.210 1.00 93.50 114 ALA A CA 1
ATOM 870 C C . ALA A 1 114 ? 13.636 1.685 -14.494 1.00 93.50 114 ALA A C 1
ATOM 872 O O . ALA A 1 114 ? 13.175 2.828 -14.504 1.00 93.50 114 ALA A O 1
ATOM 873 N N . THR A 1 115 ? 13.609 0.915 -15.583 1.00 94.44 115 THR A N 1
ATOM 874 C CA . THR A 1 115 ? 12.868 1.302 -16.791 1.00 94.44 115 THR A CA 1
ATOM 875 C C . THR A 1 115 ? 11.356 1.243 -16.543 1.00 94.44 115 THR A C 1
ATOM 877 O O . THR A 1 115 ? 10.900 0.631 -15.579 1.00 94.44 115 THR A O 1
ATOM 880 N N . ALA A 1 116 ? 10.554 1.844 -17.428 1.00 93.94 116 ALA A N 1
ATOM 881 C CA . ALA A 1 116 ? 9.092 1.813 -17.317 1.00 93.94 116 ALA A CA 1
ATOM 882 C C . ALA A 1 116 ? 8.535 0.374 -17.293 1.00 93.94 116 ALA A C 1
ATOM 884 O O . ALA A 1 116 ? 7.584 0.079 -16.572 1.00 93.94 116 ALA A O 1
ATOM 885 N N . GLU A 1 117 ? 9.151 -0.531 -18.054 1.00 95.25 117 GLU A N 1
ATOM 886 C CA . GLU A 1 117 ? 8.803 -1.950 -18.103 1.00 95.25 117 GLU A CA 1
ATOM 887 C C . GLU A 1 117 ? 9.156 -2.658 -16.789 1.00 95.25 117 GLU A C 1
ATOM 889 O O . GLU A 1 117 ? 8.359 -3.443 -16.278 1.00 95.25 117 GLU A O 1
ATOM 894 N N . GLN A 1 118 ? 10.328 -2.360 -16.218 1.00 95.88 118 GLN A N 1
ATOM 895 C CA . GLN A 1 118 ? 10.759 -2.911 -14.931 1.00 95.88 118 GLN A CA 1
ATOM 896 C C . GLN A 1 118 ? 9.887 -2.407 -13.782 1.00 95.88 118 GLN A C 1
ATOM 898 O O . GLN A 1 118 ? 9.451 -3.204 -12.957 1.00 95.88 118 GLN A O 1
ATOM 903 N N . GLU A 1 119 ? 9.596 -1.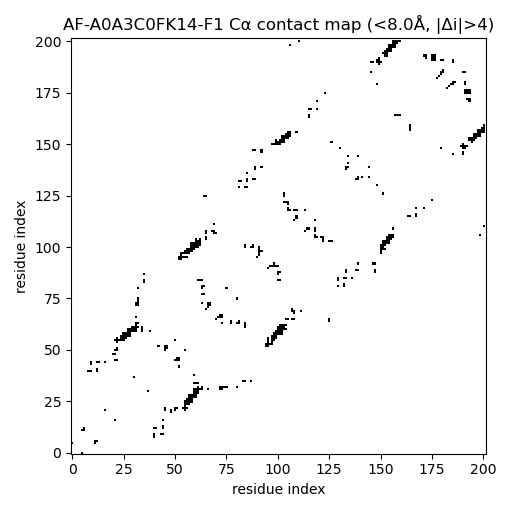105 -13.744 1.00 94.88 119 GLU A N 1
ATOM 904 C CA . GLU A 1 119 ? 8.686 -0.507 -12.768 1.00 94.88 119 GLU A CA 1
ATOM 905 C C . GLU A 1 119 ? 7.335 -1.231 -12.778 1.00 94.88 119 GLU A C 1
ATOM 907 O O . GLU A 1 119 ? 6.854 -1.669 -11.730 1.00 94.88 119 GLU A O 1
ATOM 912 N N . LEU A 1 120 ? 6.756 -1.397 -13.971 1.00 96.00 120 LEU A N 1
ATOM 913 C CA . LEU A 1 120 ? 5.483 -2.077 -14.157 1.00 96.00 120 LEU A CA 1
ATOM 914 C C . LEU A 1 120 ? 5.539 -3.539 -13.714 1.00 96.00 120 LEU A C 1
ATOM 916 O O . LEU A 1 120 ? 4.695 -3.976 -12.928 1.00 96.00 120 LEU A O 1
ATOM 920 N N . ALA A 1 121 ? 6.545 -4.285 -14.171 1.00 97.19 121 ALA A N 1
ATOM 921 C CA . ALA A 1 121 ? 6.682 -5.701 -13.856 1.00 97.19 121 ALA A CA 1
ATOM 922 C C . ALA A 1 121 ? 6.874 -5.933 -12.351 1.00 97.19 121 ALA A C 1
ATOM 924 O O . ALA A 1 121 ? 6.194 -6.771 -11.758 1.00 97.19 121 ALA A O 1
ATOM 925 N N . TYR A 1 122 ? 7.760 -5.169 -11.710 1.00 97.12 122 TYR A N 1
ATOM 926 C CA . TYR A 1 122 ? 8.058 -5.317 -10.286 1.00 97.12 122 TYR A CA 1
ATOM 927 C C . TYR A 1 122 ? 6.882 -4.912 -9.400 1.00 97.12 122 TYR A C 1
ATOM 929 O O . TYR A 1 122 ? 6.629 -5.572 -8.392 1.00 97.12 122 TYR A O 1
ATOM 937 N N . ALA A 1 123 ? 6.132 -3.874 -9.774 1.00 97.19 123 ALA A N 1
ATOM 938 C CA . ALA A 1 123 ? 4.945 -3.458 -9.037 1.00 97.19 123 ALA A CA 1
ATOM 939 C C . ALA A 1 123 ? 3.841 -4.523 -9.090 1.00 97.19 123 ALA A C 1
ATOM 941 O O . ALA A 1 123 ? 3.315 -4.925 -8.052 1.00 97.19 123 ALA A O 1
ATOM 942 N N . LEU A 1 124 ? 3.524 -5.040 -10.280 1.00 98.38 124 LEU A N 1
ATOM 943 C CA . LEU A 1 124 ? 2.507 -6.084 -10.426 1.00 98.38 124 LEU A CA 1
ATOM 944 C C . LEU A 1 124 ? 2.936 -7.391 -9.742 1.00 98.38 124 LEU A C 1
ATOM 946 O O . LEU A 1 124 ? 2.131 -8.004 -9.043 1.00 98.38 124 LEU A O 1
ATOM 950 N N . ALA A 1 125 ? 4.212 -7.777 -9.848 1.00 98.25 125 ALA A N 1
ATOM 951 C CA . ALA A 1 125 ? 4.752 -8.938 -9.140 1.00 98.25 125 ALA A CA 1
ATOM 952 C C . ALA A 1 125 ? 4.692 -8.774 -7.611 1.00 98.25 125 ALA A C 1
ATOM 954 O O . ALA A 1 125 ? 4.343 -9.716 -6.902 1.00 98.25 125 ALA A O 1
ATOM 955 N N . THR A 1 126 ? 4.970 -7.571 -7.100 1.00 97.94 126 THR A N 1
ATOM 956 C CA . THR A 1 126 ? 4.848 -7.231 -5.671 1.00 97.94 126 THR A CA 1
ATOM 957 C C . THR A 1 126 ? 3.406 -7.378 -5.191 1.00 97.94 126 THR A C 1
ATOM 959 O O . THR A 1 126 ? 3.157 -8.012 -4.166 1.00 97.94 126 THR A O 1
ATOM 962 N N . ALA A 1 127 ? 2.444 -6.847 -5.953 1.00 98.25 127 ALA A N 1
ATOM 963 C CA . ALA A 1 127 ? 1.025 -6.981 -5.643 1.00 98.25 127 ALA A CA 1
ATOM 964 C C . ALA A 1 127 ? 0.584 -8.454 -5.629 1.00 98.25 127 ALA A C 1
ATOM 966 O O . ALA A 1 127 ? -0.124 -8.872 -4.715 1.00 98.25 127 ALA A O 1
ATOM 967 N N . ILE A 1 128 ? 1.041 -9.250 -6.604 1.00 98.62 128 ILE A N 1
ATOM 968 C CA . ILE A 1 128 ? 0.768 -10.691 -6.663 1.00 98.62 128 ILE A CA 1
ATOM 969 C C . ILE A 1 128 ? 1.339 -11.407 -5.438 1.00 98.62 128 ILE A C 1
ATOM 971 O O . ILE A 1 128 ? 0.600 -12.127 -4.779 1.00 98.62 128 ILE A O 1
ATOM 975 N N . ALA A 1 129 ? 2.605 -11.170 -5.088 1.00 98.19 129 ALA A N 1
ATOM 976 C CA . ALA A 1 129 ? 3.245 -11.829 -3.950 1.00 98.19 129 ALA A CA 1
ATOM 977 C C . ALA A 1 129 ? 2.513 -11.558 -2.624 1.00 98.19 129 ALA A C 1
ATOM 979 O O . ALA A 1 129 ? 2.366 -12.457 -1.796 1.00 98.19 129 ALA A O 1
ATOM 980 N N . VAL A 1 130 ? 2.026 -10.330 -2.426 1.00 98.06 130 VAL A N 1
ATOM 981 C CA . VAL A 1 130 ? 1.252 -9.968 -1.231 1.00 98.06 130 VAL A CA 1
ATOM 982 C C . VAL A 1 130 ? -0.141 -10.588 -1.253 1.00 98.06 130 VAL A C 1
ATOM 984 O O . VAL A 1 130 ? -0.579 -11.120 -0.237 1.00 98.06 130 VAL A O 1
ATOM 987 N N . LEU A 1 131 ? -0.841 -10.551 -2.387 1.00 98.44 131 LEU A N 1
ATOM 988 C CA . LEU A 1 131 ? -2.173 -11.145 -2.500 1.00 98.44 131 LEU A CA 1
ATOM 989 C C . LEU A 1 131 ? -2.148 -12.671 -2.360 1.00 98.44 131 LEU A C 1
ATOM 991 O O . LEU A 1 131 ? -3.009 -13.219 -1.675 1.00 98.44 131 LEU A O 1
ATOM 995 N N . ASP A 1 132 ? -1.144 -13.338 -2.931 1.00 98.56 132 ASP A N 1
ATOM 996 C CA . ASP A 1 132 ? -0.903 -14.766 -2.725 1.00 98.56 132 ASP A CA 1
ATOM 997 C C . ASP A 1 132 ? -0.686 -15.058 -1.231 1.00 98.56 132 ASP A C 1
ATOM 999 O O . ASP A 1 132 ? -1.355 -15.926 -0.677 1.00 98.56 132 ASP A O 1
ATOM 1003 N N . ALA A 1 133 ? 0.150 -14.273 -0.540 1.00 98.44 133 ALA A N 1
ATOM 1004 C CA . ALA A 1 133 ? 0.371 -14.439 0.898 1.00 98.44 133 ALA A CA 1
ATOM 1005 C C . ALA A 1 133 ? -0.903 -14.219 1.734 1.00 98.44 133 ALA A C 1
ATOM 1007 O O . ALA A 1 133 ? -1.145 -14.955 2.692 1.00 98.44 133 ALA A O 1
ATOM 1008 N N . VAL A 1 134 ? -1.744 -13.242 1.373 1.00 98.31 134 VAL A N 1
ATOM 1009 C CA . VAL A 1 134 ? -3.034 -13.013 2.042 1.00 98.31 134 VAL A CA 1
ATOM 1010 C C . VAL A 1 134 ? -3.973 -14.197 1.845 1.00 98.31 134 VAL A C 1
ATOM 1012 O O . VAL A 1 134 ? -4.510 -14.690 2.839 1.00 98.31 134 VAL A O 1
ATOM 1015 N N . ARG A 1 135 ? -4.135 -14.679 0.607 1.00 98.06 135 ARG A N 1
ATOM 1016 C CA . ARG A 1 135 ? -4.960 -15.855 0.290 1.00 98.06 135 ARG A CA 1
ATOM 1017 C C . ARG A 1 135 ? -4.484 -17.075 1.077 1.00 98.06 135 ARG A C 1
ATOM 1019 O O . ARG A 1 135 ? -5.263 -17.692 1.797 1.00 98.06 135 ARG A O 1
ATOM 1026 N N . ASP A 1 136 ? -3.192 -17.372 0.991 1.00 98.19 136 ASP A N 1
ATOM 1027 C CA . ASP A 1 136 ? -2.603 -18.589 1.552 1.00 98.19 136 ASP A CA 1
ATOM 1028 C C . ASP A 1 136 ? -2.540 -18.551 3.091 1.00 98.19 136 ASP A C 1
ATOM 1030 O O . ASP A 1 136 ? -2.428 -19.591 3.737 1.00 98.19 136 ASP A O 1
ATOM 1034 N N . SER A 1 137 ? -2.659 -17.365 3.704 1.00 97.69 137 SER A N 1
ATOM 1035 C CA . SER A 1 137 ? -2.723 -17.226 5.164 1.00 97.69 137 SER A CA 1
ATOM 1036 C C . SER A 1 137 ? -4.016 -17.760 5.787 1.00 97.69 137 SER A C 1
ATOM 1038 O O . SER A 1 137 ? -4.043 -18.000 6.995 1.00 97.69 137 SER A O 1
ATOM 1040 N N . GLY A 1 138 ? -5.098 -17.877 5.006 1.00 96.94 138 GLY A N 1
ATOM 1041 C CA . GLY A 1 138 ? -6.422 -18.270 5.500 1.00 96.94 138 GLY A CA 1
ATOM 1042 C C . GLY A 1 138 ? -7.066 -17.280 6.484 1.00 96.94 138 GLY A C 1
ATOM 1043 O O . GLY A 1 138 ? -8.062 -17.613 7.119 1.00 96.94 138 GLY A O 1
ATOM 1044 N N . GLN A 1 139 ? -6.515 -16.068 6.644 1.00 97.81 139 GLN A N 1
ATOM 1045 C CA . GLN A 1 139 ? -7.044 -15.060 7.577 1.00 97.81 139 GLN A CA 1
ATOM 1046 C C . GLN A 1 139 ? -8.277 -14.313 7.044 1.00 97.81 139 GLN A C 1
ATOM 1048 O O . GLN A 1 139 ? -8.964 -13.635 7.811 1.00 97.81 139 GLN A O 1
ATOM 1053 N N . VAL A 1 140 ? -8.542 -14.410 5.740 1.00 97.56 140 VAL A N 1
ATOM 1054 C CA . VAL A 1 140 ? -9.693 -13.806 5.062 1.00 97.56 140 VAL A CA 1
ATOM 1055 C C . VAL A 1 140 ? -10.486 -14.929 4.392 1.00 97.56 140 VAL A C 1
ATOM 1057 O O . VAL A 1 140 ? -9.865 -15.735 3.697 1.00 97.56 140 VAL A O 1
ATOM 1060 N N . PRO A 1 141 ? -11.818 -15.003 4.584 1.00 97.31 141 PRO A N 1
ATOM 1061 C CA . PRO A 1 141 ? -12.656 -15.971 3.882 1.00 97.31 141 PRO A CA 1
ATOM 1062 C C . PRO A 1 141 ? -12.518 -15.840 2.362 1.00 97.31 141 PRO A C 1
ATOM 1064 O O . PRO A 1 141 ? -12.366 -14.731 1.842 1.00 97.31 141 PRO A O 1
ATOM 1067 N N . GLU A 1 142 ? -12.578 -16.961 1.647 1.00 96.50 142 GLU A N 1
ATOM 1068 C CA . GLU A 1 142 ? -12.389 -16.993 0.192 1.00 96.50 142 GLU A CA 1
ATOM 1069 C C . GLU A 1 142 ? -13.427 -16.118 -0.526 1.00 96.50 142 GLU A C 1
ATOM 1071 O O . GLU A 1 142 ? -13.076 -15.333 -1.408 1.00 96.50 142 GLU A O 1
ATOM 1076 N N . GLU A 1 143 ? -14.680 -16.145 -0.064 1.00 96.62 143 GLU A N 1
ATOM 1077 C CA . GLU A 1 143 ? -15.781 -15.326 -0.580 1.00 96.62 143 GLU A CA 1
ATOM 1078 C C . GLU A 1 143 ? -15.548 -13.812 -0.436 1.00 96.62 143 GLU A C 1
ATOM 1080 O O . GLU A 1 143 ? -16.132 -13.003 -1.160 1.00 96.62 143 GLU A O 1
ATOM 1085 N N . ASP A 1 144 ? -14.667 -13.418 0.484 1.00 97.62 144 ASP A N 1
ATOM 1086 C CA . ASP A 1 144 ? -14.362 -12.029 0.798 1.00 97.62 144 ASP A CA 1
ATOM 1087 C C . ASP A 1 144 ? -13.022 -11.563 0.223 1.00 97.62 144 ASP A C 1
ATOM 1089 O O . ASP A 1 144 ? -12.704 -10.370 0.292 1.00 97.62 144 ASP A O 1
ATOM 1093 N N . PHE A 1 145 ? -12.249 -12.456 -0.400 1.00 98.19 145 PHE A N 1
ATOM 1094 C CA . PHE A 1 145 ? -10.924 -12.140 -0.931 1.00 98.19 145 PHE A CA 1
ATOM 1095 C C . PHE A 1 145 ? -10.954 -10.978 -1.939 1.00 98.19 145 PHE A C 1
ATOM 1097 O O . PHE A 1 145 ? -10.090 -10.095 -1.913 1.00 98.19 145 PHE A O 1
ATOM 1104 N N . ALA A 1 146 ? -12.019 -10.884 -2.745 1.00 98.12 146 ALA A N 1
ATOM 1105 C CA . ALA A 1 146 ? -12.261 -9.773 -3.668 1.00 98.12 146 ALA A CA 1
ATOM 1106 C C . ALA A 1 146 ? -12.215 -8.394 -2.984 1.00 98.12 146 ALA A C 1
ATOM 1108 O O . ALA A 1 146 ? -11.710 -7.419 -3.550 1.00 98.12 146 ALA A O 1
ATOM 1109 N N . LYS A 1 147 ? -12.697 -8.301 -1.738 1.00 98.00 147 LYS A N 1
ATOM 1110 C CA . LYS A 1 147 ? -12.693 -7.052 -0.965 1.00 98.00 147 LYS A CA 1
ATOM 1111 C C . LYS A 1 147 ? -11.268 -6.618 -0.629 1.00 98.00 147 LYS A C 1
ATOM 1113 O O . LYS A 1 147 ? -11.001 -5.420 -0.653 1.00 98.00 147 LYS A O 1
ATOM 1118 N N . VAL A 1 148 ? -10.359 -7.559 -0.359 1.00 98.00 148 VAL A N 1
ATOM 1119 C CA . VAL A 1 148 ? -8.938 -7.269 -0.101 1.00 98.00 148 VAL A CA 1
ATOM 1120 C C . VAL A 1 148 ? -8.250 -6.793 -1.375 1.00 98.00 148 VAL A C 1
ATOM 1122 O O . VAL A 1 148 ? -7.602 -5.747 -1.353 1.00 98.00 148 VAL A O 1
ATOM 1125 N N . VAL A 1 149 ? -8.462 -7.488 -2.499 1.00 98.25 149 VAL A N 1
ATOM 1126 C CA . VAL A 1 149 ? -7.935 -7.087 -3.818 1.00 98.25 149 VAL A CA 1
ATOM 1127 C C . VAL A 1 149 ? -8.347 -5.653 -4.143 1.00 98.25 149 VAL A C 1
ATOM 1129 O O . VAL A 1 149 ? -7.504 -4.805 -4.435 1.00 98.25 149 VAL A O 1
ATOM 1132 N N . GLY A 1 150 ? -9.629 -5.332 -3.966 1.00 97.75 150 GLY A N 1
ATOM 1133 C CA . GLY A 1 150 ? -10.143 -3.985 -4.191 1.00 97.75 150 GLY A CA 1
ATOM 1134 C C . GLY A 1 150 ? -9.690 -2.925 -3.189 1.00 97.75 150 GLY A C 1
ATOM 1135 O O . GLY A 1 150 ? -10.070 -1.764 -3.348 1.00 97.75 150 GLY A O 1
ATOM 1136 N N . ARG A 1 151 ? -8.911 -3.290 -2.162 1.00 97.56 151 ARG A N 1
ATOM 1137 C CA . ARG A 1 151 ? -8.255 -2.369 -1.222 1.00 97.56 151 ARG A CA 1
ATOM 1138 C C . ARG A 1 151 ? -6.767 -2.174 -1.496 1.00 97.56 151 ARG A C 1
ATOM 1140 O O . ARG A 1 151 ? -6.219 -1.202 -0.982 1.00 97.56 151 ARG A O 1
ATOM 1147 N N . ILE A 1 152 ? -6.155 -2.948 -2.390 1.00 97.75 152 ILE A N 1
ATOM 1148 C CA . ILE A 1 152 ? -4.806 -2.664 -2.897 1.00 97.75 152 ILE A CA 1
ATOM 1149 C C . ILE A 1 152 ? -4.836 -1.427 -3.801 1.00 97.75 152 ILE A C 1
ATOM 1151 O O . ILE A 1 152 ? -5.695 -1.302 -4.681 1.00 97.75 152 ILE A O 1
ATOM 1155 N N . SER A 1 153 ? -3.934 -0.481 -3.553 1.00 97.06 153 SER A N 1
ATOM 1156 C CA . SER A 1 153 ? -3.702 0.680 -4.417 1.00 97.06 153 SER A CA 1
ATOM 1157 C C . SER A 1 153 ? -2.251 0.720 -4.885 1.00 97.06 153 SER A C 1
ATOM 1159 O O . SER A 1 153 ? -1.410 -0.014 -4.366 1.00 97.06 153 SER A O 1
ATOM 1161 N N . PHE A 1 154 ? -1.962 1.589 -5.849 1.00 98.00 154 PHE A N 1
ATOM 1162 C CA . PHE A 1 154 ? -0.630 1.766 -6.421 1.00 98.00 154 PHE A CA 1
ATOM 1163 C C . PHE A 1 154 ? -0.135 3.213 -6.291 1.00 98.00 154 PHE A C 1
ATOM 1165 O O . PHE A 1 154 ? -0.913 4.169 -6.290 1.00 98.00 154 PHE A O 1
ATOM 1172 N N . PHE A 1 155 ? 1.178 3.387 -6.189 1.00 96.12 155 PHE A N 1
ATOM 1173 C CA . PHE A 1 155 ? 1.832 4.688 -6.225 1.00 96.12 155 PHE A CA 1
ATOM 1174 C C . PHE A 1 155 ? 2.920 4.676 -7.285 1.00 96.12 155 PHE A C 1
ATOM 1176 O O . PHE A 1 155 ? 3.995 4.102 -7.093 1.00 96.12 155 PHE A O 1
ATOM 1183 N N . VAL A 1 156 ? 2.582 5.281 -8.416 1.00 94.06 156 VAL A N 1
ATOM 1184 C CA . VAL A 1 156 ? 3.354 5.206 -9.651 1.00 94.06 156 VAL A CA 1
ATOM 1185 C C . VAL A 1 156 ? 4.090 6.503 -9.924 1.00 94.06 156 VAL A C 1
ATOM 1187 O O . VAL A 1 156 ? 3.701 7.584 -9.471 1.00 94.06 156 VAL A O 1
ATOM 1190 N N . ASN A 1 157 ? 5.145 6.382 -10.710 1.00 90.06 157 ASN A N 1
ATOM 1191 C CA . ASN A 1 157 ? 5.882 7.519 -11.220 1.00 90.06 157 ASN A CA 1
ATOM 1192 C C . ASN A 1 157 ? 5.289 8.045 -12.538 1.00 90.06 157 ASN A C 1
ATOM 1194 O O . ASN A 1 157 ? 4.698 7.274 -13.298 1.00 90.06 157 ASN A O 1
ATOM 1198 N N . ALA A 1 158 ? 5.501 9.325 -12.837 1.00 88.44 158 ALA A N 1
ATOM 1199 C CA . ALA A 1 158 ? 5.427 9.883 -14.181 1.00 88.44 158 ALA A CA 1
ATOM 1200 C C . ALA A 1 158 ? 6.710 10.673 -14.510 1.00 88.44 158 ALA A C 1
ATOM 1202 O O . ALA A 1 158 ? 6.897 11.807 -14.060 1.00 88.44 158 ALA A O 1
ATOM 1203 N N . GLY A 1 159 ? 7.578 10.073 -15.328 1.00 84.69 159 GLY A N 1
ATOM 1204 C CA . GLY A 1 159 ? 8.790 10.701 -15.853 1.00 84.69 159 GLY A CA 1
ATOM 1205 C C . GLY A 1 159 ? 8.572 11.613 -17.071 1.00 84.69 159 GLY A C 1
ATOM 1206 O O . GLY A 1 159 ? 7.461 11.846 -17.544 1.00 84.69 159 GLY A O 1
ATOM 1207 N N . ILE A 1 160 ? 9.676 12.107 -17.643 1.00 89.00 160 ILE A N 1
ATOM 1208 C CA . ILE A 1 160 ? 9.662 13.052 -18.781 1.00 89.00 160 ILE A CA 1
ATOM 1209 C C . ILE A 1 160 ? 9.252 12.418 -20.122 1.00 89.00 160 ILE A C 1
ATOM 1211 O O . ILE A 1 160 ? 8.953 13.120 -21.090 1.00 89.00 160 ILE A O 1
ATOM 1215 N N . ARG A 1 161 ? 9.255 11.082 -20.218 1.00 90.88 161 ARG A N 1
ATOM 1216 C CA . ARG A 1 161 ? 8.962 10.345 -21.455 1.00 90.88 161 ARG A CA 1
ATOM 1217 C C . ARG A 1 161 ? 7.452 10.233 -21.668 1.00 90.88 161 ARG A C 1
ATOM 1219 O O . ARG A 1 161 ? 6.904 9.139 -21.600 1.0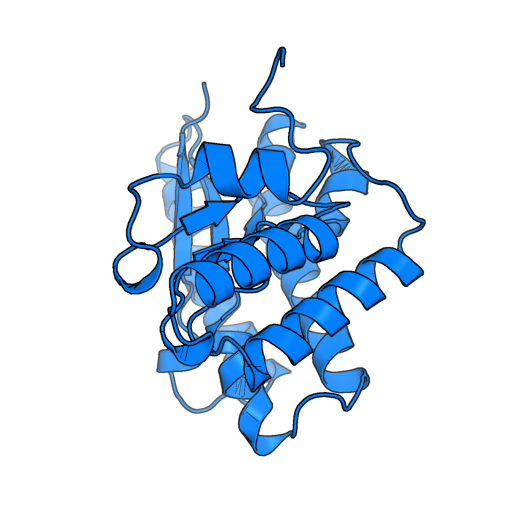0 90.88 161 ARG A O 1
ATOM 1226 N N . PHE A 1 162 ? 6.796 11.354 -21.967 1.00 92.44 162 PHE A N 1
ATOM 1227 C CA . PHE A 1 162 ? 5.333 11.500 -22.035 1.00 92.44 162 PHE A CA 1
ATOM 1228 C C . PHE A 1 162 ? 4.589 10.305 -22.661 1.00 92.44 162 PHE A C 1
ATOM 1230 O O . PHE A 1 162 ? 3.709 9.724 -22.030 1.00 92.44 162 PHE A O 1
ATOM 1237 N N . VAL A 1 163 ? 4.967 9.892 -23.878 1.00 96.25 163 VAL A N 1
ATOM 1238 C CA . VAL A 1 163 ? 4.311 8.765 -24.570 1.00 96.25 163 VAL A CA 1
ATOM 1239 C C . VAL A 1 163 ? 4.550 7.438 -23.845 1.00 96.25 163 VAL A C 1
ATOM 1241 O O . VAL A 1 163 ? 3.614 6.664 -23.669 1.00 96.25 163 VAL A O 1
ATOM 1244 N N . THR A 1 164 ? 5.779 7.177 -23.391 1.00 95.50 164 THR A N 1
ATOM 1245 C CA . THR A 1 164 ? 6.107 5.959 -22.634 1.00 95.50 164 THR A CA 1
ATOM 1246 C C . THR A 1 164 ? 5.324 5.898 -21.327 1.00 95.50 164 THR A C 1
ATOM 1248 O O . THR A 1 164 ? 4.752 4.857 -21.027 1.00 95.50 164 THR A O 1
ATOM 1251 N N . GLU A 1 165 ? 5.239 7.002 -20.585 1.00 94.75 165 GLU A N 1
ATOM 1252 C CA . GLU A 1 165 ? 4.517 7.050 -19.311 1.00 94.75 165 GLU A CA 1
ATOM 1253 C C . GLU A 1 165 ? 3.009 6.838 -19.502 1.00 94.75 165 GLU A C 1
ATOM 1255 O O . GLU A 1 165 ? 2.398 6.063 -18.769 1.00 94.75 165 GLU A O 1
ATOM 1260 N N . ILE A 1 166 ? 2.405 7.420 -20.546 1.00 95.56 166 ILE A N 1
ATOM 1261 C CA . ILE A 1 166 ? 0.997 7.155 -20.888 1.00 95.56 166 ILE A CA 1
ATOM 1262 C C . ILE A 1 166 ? 0.780 5.679 -21.229 1.00 95.56 166 ILE A C 1
ATOM 1264 O O . ILE A 1 166 ? -0.166 5.064 -20.730 1.00 95.56 166 ILE A O 1
ATOM 1268 N N . CYS A 1 167 ? 1.643 5.095 -22.065 1.00 97.25 167 CYS A N 1
ATOM 1269 C CA . CYS A 1 167 ? 1.552 3.680 -22.418 1.00 97.25 167 CYS A CA 1
ATOM 1270 C C . CYS A 1 167 ? 1.707 2.781 -21.185 1.00 97.25 167 CYS A C 1
ATOM 1272 O O . CYS A 1 167 ? 0.922 1.850 -21.021 1.00 97.25 167 CYS A O 1
ATOM 1274 N N . LYS A 1 168 ? 2.650 3.097 -20.288 1.00 96.44 168 LYS A N 1
ATOM 1275 C CA . LYS A 1 168 ? 2.854 2.394 -19.013 1.00 96.44 168 LYS A CA 1
ATOM 1276 C C . LYS A 1 168 ? 1.584 2.415 -18.164 1.00 96.44 168 LYS A C 1
ATOM 1278 O O . LYS A 1 168 ? 1.149 1.370 -17.693 1.00 96.44 168 LYS A O 1
ATOM 1283 N N . MET A 1 169 ? 0.948 3.578 -18.015 1.00 96.81 169 MET A N 1
ATOM 1284 C CA . MET A 1 169 ? -0.279 3.704 -17.222 1.00 96.81 169 MET A CA 1
ATOM 1285 C C . MET A 1 169 ? -1.457 2.925 -17.809 1.00 96.81 169 MET A C 1
ATOM 1287 O O . MET A 1 169 ? -2.221 2.317 -17.063 1.00 96.81 169 MET A O 1
ATOM 1291 N N . ARG A 1 170 ? -1.594 2.892 -19.138 1.00 97.81 170 ARG A N 1
ATOM 1292 C CA . ARG A 1 170 ? -2.609 2.058 -19.799 1.00 97.81 170 ARG A CA 1
ATOM 1293 C C . ARG A 1 170 ? -2.334 0.568 -19.606 1.00 97.81 170 ARG A C 1
ATOM 1295 O O . ARG A 1 170 ? -3.249 -0.168 -19.252 1.00 97.81 170 ARG A O 1
ATOM 1302 N N . ALA A 1 171 ? -1.077 0.157 -19.765 1.00 98.31 171 ALA A N 1
ATOM 1303 C CA . ALA A 1 171 ? -0.656 -1.222 -19.555 1.00 98.31 171 ALA A CA 1
ATOM 1304 C C . ALA A 1 171 ? -0.887 -1.677 -18.105 1.00 98.31 171 ALA A C 1
ATOM 1306 O O . ALA A 1 171 ? -1.367 -2.783 -17.892 1.00 98.31 171 ALA A O 1
ATOM 1307 N N . PHE A 1 172 ? -0.633 -0.821 -17.108 1.00 98.12 172 PHE A N 1
ATOM 1308 C CA . PHE A 1 172 ? -0.969 -1.106 -15.709 1.00 98.12 172 PHE A CA 1
ATOM 1309 C C . PHE A 1 172 ? -2.452 -1.443 -15.521 1.00 98.12 172 PHE A C 1
ATOM 1311 O O . PHE A 1 172 ? -2.772 -2.429 -14.862 1.00 98.12 172 PHE A O 1
ATOM 1318 N N . CYS A 1 173 ? -3.351 -0.644 -16.103 1.00 98.19 173 CYS A N 1
ATOM 1319 C CA . CYS A 1 173 ? -4.790 -0.875 -16.008 1.00 98.19 173 CYS A CA 1
ATOM 1320 C C . CYS A 1 173 ? -5.209 -2.200 -16.658 1.00 98.19 173 CYS A C 1
ATOM 1322 O O . CYS A 1 173 ? -5.961 -2.958 -16.051 1.00 98.19 173 CYS A O 1
ATOM 1324 N N . GLU A 1 174 ? -4.727 -2.468 -17.874 1.00 98.50 174 GLU A N 1
ATOM 1325 C CA . GLU A 1 174 ? -5.068 -3.678 -18.634 1.00 98.50 174 GLU A CA 1
ATOM 1326 C C . GLU A 1 174 ? -4.534 -4.940 -17.939 1.00 98.50 174 GLU A C 1
ATOM 1328 O O . GLU A 1 174 ? -5.288 -5.880 -17.692 1.00 98.50 174 GLU A O 1
ATOM 1333 N N . LEU A 1 175 ? -3.263 -4.929 -17.530 1.00 98.69 175 LEU A N 1
ATOM 1334 C CA . LEU A 1 175 ? -2.628 -6.074 -16.878 1.00 98.69 175 LEU A CA 1
ATOM 1335 C C . LEU A 1 175 ? -3.179 -6.319 -15.471 1.00 98.69 175 LEU A C 1
ATOM 1337 O O . LEU A 1 175 ? -3.321 -7.468 -15.069 1.00 98.69 175 LEU A O 1
ATOM 1341 N N . TRP A 1 176 ? -3.516 -5.274 -14.708 1.00 98.69 176 TRP A N 1
ATOM 1342 C CA . TRP A 1 176 ? -4.138 -5.459 -13.396 1.00 98.69 176 TRP A CA 1
ATOM 1343 C C . TRP A 1 176 ? -5.544 -6.060 -13.499 1.00 98.69 176 TRP A C 1
ATOM 1345 O O . TRP A 1 176 ? -5.878 -6.948 -12.710 1.00 98.69 176 TRP A O 1
ATOM 1355 N N . ASP A 1 177 ? -6.356 -5.632 -14.475 1.00 98.69 177 ASP A N 1
ATOM 1356 C CA . ASP A 1 177 ? -7.661 -6.258 -14.727 1.00 98.69 177 ASP A CA 1
ATOM 1357 C C . ASP A 1 177 ? -7.501 -7.727 -15.141 1.00 98.69 177 ASP A C 1
ATOM 1359 O O . ASP A 1 177 ? -8.180 -8.586 -14.583 1.00 98.69 177 ASP A O 1
ATOM 1363 N N . GLU A 1 178 ? -6.559 -8.034 -16.040 1.00 98.69 178 GLU A N 1
ATOM 1364 C CA . GLU A 1 178 ? -6.247 -9.408 -16.453 1.00 98.69 178 GLU A CA 1
ATOM 1365 C C . GLU A 1 178 ? -5.807 -10.280 -15.272 1.00 98.69 178 GLU A C 1
ATOM 1367 O O . GLU A 1 178 ? -6.413 -11.318 -15.017 1.00 98.69 178 GLU A O 1
ATOM 1372 N N . ILE A 1 179 ? -4.817 -9.835 -14.490 1.00 98.75 179 ILE A N 1
ATOM 1373 C CA . ILE A 1 179 ? -4.319 -10.567 -13.319 1.00 98.75 179 ILE A CA 1
ATOM 1374 C C . ILE A 1 179 ? -5.460 -10.838 -12.338 1.00 98.75 179 ILE A C 1
ATOM 1376 O O . ILE A 1 179 ? -5.626 -11.961 -11.867 1.00 98.75 179 ILE A O 1
ATOM 1380 N N . THR A 1 180 ? -6.257 -9.822 -12.007 1.00 98.69 180 THR A N 1
ATOM 1381 C CA . THR A 1 180 ? -7.312 -9.977 -10.998 1.00 98.69 180 THR A CA 1
ATOM 1382 C C . THR A 1 180 ? -8.484 -10.826 -11.476 1.00 98.69 180 THR A C 1
ATOM 1384 O O . THR A 1 180 ? -9.056 -11.569 -10.678 1.00 98.69 180 THR A O 1
ATOM 1387 N N . ARG A 1 181 ? -8.809 -10.783 -12.768 1.00 98.56 181 ARG A N 1
ATOM 1388 C CA . ARG A 1 181 ? -9.828 -11.639 -13.378 1.00 98.56 181 ARG A CA 1
ATOM 1389 C C . ARG A 1 181 ? -9.352 -13.086 -13.498 1.00 98.56 181 ARG A C 1
ATOM 1391 O O . ARG A 1 181 ? -10.038 -13.983 -13.024 1.00 98.56 181 ARG A O 1
ATOM 1398 N N . ASP A 1 182 ? -8.178 -13.308 -14.079 1.00 98.50 182 ASP A N 1
ATOM 1399 C CA . ASP A 1 182 ? -7.767 -14.636 -14.543 1.00 98.50 182 ASP A CA 1
ATOM 1400 C C . ASP A 1 182 ? -7.009 -15.422 -13.462 1.00 98.50 182 ASP A C 1
ATOM 1402 O O . ASP A 1 182 ? -7.190 -16.632 -13.342 1.00 98.50 182 ASP A O 1
ATOM 1406 N N . ARG A 1 183 ? -6.195 -14.756 -12.625 1.00 98.12 183 ARG A N 1
ATOM 1407 C CA . ARG A 1 183 ? -5.466 -15.417 -11.522 1.00 98.12 183 ARG A CA 1
ATOM 1408 C C . ARG A 1 183 ? -6.330 -15.608 -10.280 1.00 98.12 183 ARG A C 1
ATOM 1410 O O . ARG A 1 183 ? -6.184 -16.614 -9.592 1.00 98.12 183 ARG A O 1
ATOM 1417 N N . TYR A 1 184 ? -7.164 -14.619 -9.961 1.00 98.12 184 TYR A N 1
ATOM 1418 C CA . TYR A 1 184 ? -7.925 -14.586 -8.707 1.00 98.12 184 TYR A CA 1
ATOM 1419 C C . TYR A 1 184 ? -9.434 -14.780 -8.894 1.00 98.12 184 TYR A C 1
ATOM 1421 O O . TYR A 1 184 ? -10.149 -14.811 -7.898 1.00 98.12 184 TYR A O 1
ATOM 1429 N N . GLY A 1 185 ? -9.933 -14.905 -10.130 1.00 98.00 185 GLY A N 1
ATOM 1430 C CA . GLY A 1 185 ? -11.350 -15.181 -10.391 1.00 98.00 185 GLY A CA 1
ATOM 1431 C C . GLY A 1 185 ? -12.296 -14.065 -9.943 1.00 98.00 185 GLY A C 1
ATOM 1432 O O . GLY A 1 185 ? -13.466 -14.322 -9.675 1.00 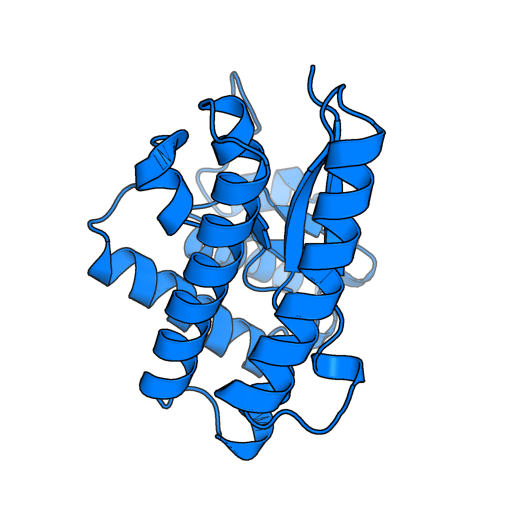98.00 185 GLY A O 1
ATOM 1433 N N . ILE A 1 186 ? -11.815 -12.825 -9.803 1.00 98.25 186 ILE A N 1
ATOM 1434 C CA . ILE A 1 186 ? -12.634 -11.735 -9.266 1.00 98.25 186 ILE A CA 1
ATOM 1435 C C . ILE A 1 186 ? -13.644 -11.300 -10.326 1.00 98.25 186 ILE A C 1
ATOM 1437 O O . ILE A 1 186 ? -13.256 -10.678 -11.309 1.00 98.25 186 ILE A O 1
ATOM 1441 N N . GLU A 1 187 ? -14.934 -11.578 -10.129 1.00 96.69 187 GLU A N 1
ATOM 1442 C CA . GLU A 1 187 ? -15.988 -11.286 -11.118 1.00 96.69 187 GLU A CA 1
ATOM 1443 C C . GLU A 1 187 ? -16.459 -9.822 -11.117 1.00 96.69 187 GLU A C 1
ATOM 1445 O O . GLU A 1 187 ? -16.698 -9.238 -12.180 1.00 96.69 187 GLU A O 1
ATOM 1450 N N . ASP A 1 188 ? -16.543 -9.183 -9.947 1.00 97.88 188 ASP A N 1
ATOM 1451 C CA . ASP A 1 188 ? -16.974 -7.785 -9.845 1.00 97.88 188 ASP A CA 1
ATOM 1452 C C . ASP A 1 188 ? -15.851 -6.831 -10.289 1.00 97.88 188 ASP A C 1
ATOM 1454 O O . ASP A 1 188 ? -14.832 -6.648 -9.613 1.00 97.88 188 ASP A O 1
ATOM 1458 N N . ALA A 1 189 ? -16.076 -6.157 -11.421 1.00 97.31 189 ALA A N 1
ATOM 1459 C CA . ALA A 1 189 ? -15.157 -5.183 -12.008 1.00 97.31 189 ALA A CA 1
ATOM 1460 C C . ALA A 1 189 ? -14.801 -4.025 -11.060 1.00 97.31 189 ALA A C 1
ATOM 1462 O O . ALA A 1 189 ? -13.763 -3.384 -11.224 1.00 97.31 189 ALA A O 1
ATOM 1463 N N . LYS A 1 190 ? -15.627 -3.740 -10.046 1.00 97.62 190 LYS A N 1
ATOM 1464 C CA . LYS A 1 190 ? -15.318 -2.759 -8.998 1.00 97.62 190 LYS A CA 1
ATOM 1465 C C . LYS A 1 190 ? -14.035 -3.110 -8.246 1.00 97.62 190 LYS A C 1
ATOM 1467 O O . LYS A 1 190 ? -13.263 -2.201 -7.940 1.00 97.62 190 LYS A O 1
ATOM 1472 N N . TYR A 1 191 ? -13.814 -4.389 -7.951 1.00 98.12 191 TYR A N 1
ATOM 1473 C CA . TYR A 1 191 ? -12.653 -4.858 -7.191 1.00 98.12 191 TYR A CA 1
ATOM 1474 C C . TYR A 1 191 ? -11.399 -5.038 -8.057 1.00 98.12 191 TYR A C 1
ATOM 1476 O O . TYR A 1 191 ? -10.299 -5.095 -7.518 1.00 98.12 191 TYR A O 1
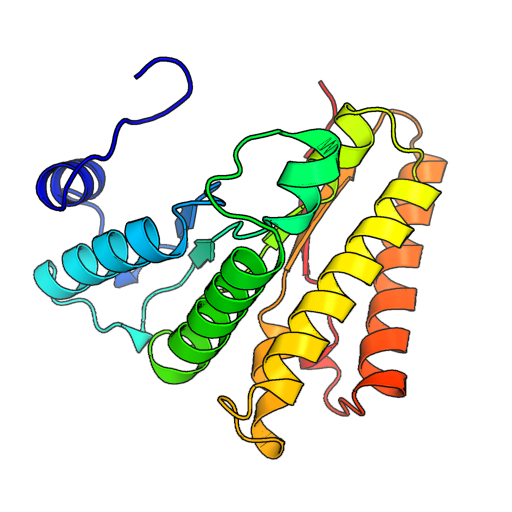ATOM 1484 N N . ARG A 1 192 ? -11.547 -5.029 -9.388 1.00 98.00 192 ARG A N 1
ATOM 1485 C CA . ARG A 1 192 ? -10.441 -5.108 -10.358 1.00 98.00 192 ARG A CA 1
ATOM 1486 C C . ARG A 1 192 ? -9.889 -3.754 -10.807 1.00 98.00 192 ARG A C 1
ATOM 1488 O O . ARG A 1 192 ? -8.941 -3.687 -11.580 1.00 98.00 192 ARG A O 1
ATOM 1495 N N . ARG A 1 193 ? -10.461 -2.639 -10.340 1.00 97.94 193 ARG A N 1
ATOM 1496 C CA . ARG A 1 193 ? -10.010 -1.300 -10.754 1.00 97.94 193 ARG A CA 1
ATOM 1497 C C . ARG A 1 193 ? -8.573 -1.043 -10.305 1.00 97.94 193 ARG A C 1
ATOM 1499 O O . ARG A 1 193 ? -8.271 -1.111 -9.114 1.00 97.94 193 ARG A O 1
ATOM 1506 N N . PHE A 1 194 ? -7.722 -0.640 -11.244 1.00 98.06 194 PHE A N 1
ATOM 1507 C CA . PHE A 1 194 ? -6.388 -0.132 -10.941 1.00 98.06 194 PHE A CA 1
ATOM 1508 C C . PHE A 1 194 ? -6.496 1.273 -10.327 1.00 98.06 194 PHE A C 1
ATOM 1510 O O . PHE A 1 194 ? -6.754 2.260 -11.017 1.00 98.06 194 PHE A O 1
ATOM 1517 N N . ARG A 1 195 ? -6.373 1.361 -8.999 1.00 97.44 195 ARG A N 1
ATOM 1518 C CA . ARG A 1 195 ? -6.470 2.618 -8.238 1.00 97.44 195 ARG A CA 1
ATOM 1519 C C . ARG A 1 195 ? -5.069 3.094 -7.892 1.00 97.44 195 ARG A C 1
ATOM 1521 O O . ARG A 1 195 ? -4.343 2.361 -7.223 1.00 97.44 195 ARG A O 1
ATOM 1528 N N . TYR A 1 196 ? -4.708 4.309 -8.293 1.00 96.44 196 TYR A N 1
ATOM 1529 C CA . TYR A 1 196 ? -3.352 4.806 -8.095 1.00 96.44 196 TYR A CA 1
ATOM 1530 C C . TYR A 1 196 ? -3.284 6.287 -7.718 1.00 96.44 196 TYR A C 1
ATOM 1532 O O . TYR A 1 196 ? -4.148 7.082 -8.085 1.00 96.44 196 TYR A O 1
ATOM 1540 N N . GLY A 1 197 ? -2.226 6.643 -6.992 1.00 94.50 197 GLY A N 1
ATOM 1541 C CA . GLY A 1 197 ? -1.684 7.999 -6.945 1.00 94.50 197 GLY A CA 1
ATOM 1542 C C . GLY A 1 197 ? -0.472 8.100 -7.869 1.00 94.50 197 GLY A C 1
ATOM 1543 O O . GLY A 1 197 ? 0.208 7.102 -8.102 1.00 94.50 197 GLY A O 1
ATOM 1544 N N . VAL A 1 198 ? -0.204 9.293 -8.394 1.00 92.75 198 VAL A N 1
ATOM 1545 C CA . VAL A 1 198 ? 0.946 9.556 -9.267 1.00 92.75 198 VAL A CA 1
ATOM 1546 C C . VAL A 1 198 ? 1.801 10.671 -8.681 1.00 92.75 198 VAL A C 1
ATOM 1548 O O . VAL A 1 198 ? 1.267 11.661 -8.178 1.00 92.75 198 VAL A O 1
ATOM 1551 N N . GLN A 1 199 ? 3.118 10.513 -8.758 1.00 90.12 199 GLN A N 1
ATOM 1552 C CA . GLN A 1 199 ? 4.080 11.569 -8.468 1.00 90.12 199 GLN A CA 1
ATOM 1553 C C . GLN A 1 199 ? 4.983 11.774 -9.681 1.00 90.12 199 GLN A C 1
ATOM 1555 O O . GLN A 1 199 ? 5.449 10.811 -10.286 1.00 90.12 199 GLN A O 1
ATOM 1560 N N . VAL A 1 200 ? 5.187 13.038 -10.049 1.00 86.75 200 VAL A N 1
ATOM 1561 C CA . VAL A 1 200 ? 6.116 13.409 -11.119 1.00 86.75 200 VAL A CA 1
ATOM 1562 C C . VAL A 1 200 ? 7.548 13.320 -10.616 1.00 86.75 200 VAL A C 1
ATOM 1564 O O . VAL A 1 200 ? 7.818 13.657 -9.459 1.00 86.75 200 VAL A O 1
ATOM 1567 N N . ASN A 1 201 ? 8.455 12.902 -11.492 1.00 72.62 201 ASN A N 1
ATOM 1568 C CA . ASN A 1 201 ? 9.876 12.963 -11.187 1.00 72.62 201 ASN A CA 1
ATOM 1569 C C . ASN A 1 201 ? 10.368 14.399 -11.058 1.00 72.62 201 ASN A C 1
ATOM 1571 O O . ASN A 1 201 ? 10.038 15.253 -11.884 1.00 72.62 201 ASN A O 1
ATOM 1575 N N . SER A 1 202 ? 11.135 14.631 -9.993 1.00 58.53 202 SER A N 1
ATOM 1576 C CA . SER A 1 202 ? 11.894 15.859 -9.753 1.00 58.53 202 SER A CA 1
ATOM 1577 C C . SER A 1 202 ? 13.168 15.907 -10.581 1.00 58.53 202 SER A C 1
ATOM 1579 O O . SER A 1 202 ? 13.806 14.841 -10.719 1.00 58.53 202 SER A O 1
#

Radius of gyration: 16.96 Å; Cα contacts (8 Å, |Δi|>4): 297; chains: 1; bounding box: 34×38×47 Å

Sequence (202 aa):
GKVGVPVSHLGDMMTLFDGIPLDQMNTSMTINAPAAWLLSLYIAVAEKQGTARASLQGTTQNDIIKEYLSRGTYIFPPAPSLKLITDVAAFTYREVPKWNPMNVCSYHLQEAGATAEQELAYALATAIAVLDAVRDSGQVPEEDFAKVVGRISFFVNAGIRFVTEICKMRAFCELWDEITRDRYGIEDAKYRRFRYGVQVNS

Foldseek 3Di:
DVPDQDDDDLVSLLVVCPVPQQLPDAEEAADEQCQLVVVVSNVVNCVVVVHFLQSGHYEYQHQVVVCVVFPVPHDDPPPVSLVSLLVQLLCCVPRNLRYQSHAQELARVVVRPDDLVRSLVSSVVSLVSSLVVNVVVPSDDLVCSLSSLLSYAYEEEDEPPVVSSVVSVVCSQVVQLVCCCPVSVNPDVSSSGHHYDYDYDD